Protein AF-A0A7X6PZY7-F1 (afdb_monomer)

Secondary structure (DSSP, 8-state):
-HHHHHHHHHHHHHHHHHHHHHHHHHHHHHT----TT---------S-EEEEEEEEEE--TTSSS-EEEEEEEEEEEEEEEEEGGGEEETT--BGGG-HHHHHHHHTTT--TTSGGG----S-EEEEEEEEEEEEEE-SSS--SEEEEEEESSSEEEEEEETTS-B--GGGTS----

Radius of gyration: 27.42 Å; Cα contacts (8 Å, |Δi|>4): 261; chains: 1; bounding box: 32×92×59 Å

Mean predicted aligned error: 13.15 Å

Sequence (177 aa):
MKKNIFLNILIGIVGLLLAVSLASSLYVWLKWVPNPNTDDPIVDDKRPQISIVDYEVYADETLPFAFVLGEINIKSEEAIDVAISDFVTTQQINLNEVNAFLDDLLAFDINLRDPKHELDFDFSTNTTDATFKLFIPLRKNGSDTLTVFFKGEQEISVLFDLTNNQGEIIKLVDEDE

Structure (mmCIF, N/CA/C/O backbone):
data_AF-A0A7X6PZY7-F1
#
_entry.id   AF-A0A7X6PZY7-F1
#
loop_
_atom_site.group_PDB
_atom_site.id
_atom_site.type_symbol
_atom_site.label_atom_id
_atom_site.label_alt_id
_atom_site.label_comp_id
_atom_site.label_asym_id
_atom_site.label_entity_id
_atom_site.label_seq_id
_atom_site.pdbx_PDB_ins_code
_atom_site.Cartn_x
_atom_site.Cartn_y
_atom_site.Cartn_z
_atom_site.occupancy
_atom_site.B_iso_or_equiv
_atom_site.auth_seq_id
_atom_site.auth_comp_id
_atom_site.auth_asym_id
_atom_site.auth_atom_id
_atom_site.pdbx_PDB_model_num
ATOM 1 N N . MET A 1 1 ? 2.015 74.038 -23.863 1.00 51.88 1 MET A N 1
ATOM 2 C CA . MET A 1 1 ? 1.532 73.250 -25.024 1.00 51.88 1 MET A CA 1
ATOM 3 C C . MET A 1 1 ? 2.345 71.989 -25.365 1.00 51.88 1 MET A C 1
ATOM 5 O O . MET A 1 1 ? 1.768 71.104 -25.974 1.00 51.88 1 MET A O 1
ATOM 9 N N . LYS A 1 2 ? 3.625 71.824 -24.972 1.00 54.50 2 LYS A N 1
ATOM 10 C CA . LYS A 1 2 ? 4.444 70.647 -25.371 1.00 54.50 2 LYS A CA 1
ATOM 11 C C . LYS A 1 2 ? 4.177 69.327 -24.609 1.00 54.50 2 LYS A C 1
ATOM 13 O O . LYS A 1 2 ? 4.462 68.266 -25.150 1.00 54.50 2 LYS A O 1
ATOM 18 N N . LYS A 1 3 ? 3.614 69.365 -23.390 1.00 55.19 3 LYS A N 1
ATOM 19 C CA . LYS A 1 3 ? 3.365 68.155 -22.567 1.00 55.19 3 LYS A CA 1
ATOM 20 C C . LYS A 1 3 ? 2.319 67.203 -23.168 1.00 55.19 3 LYS A C 1
ATOM 22 O O . LYS A 1 3 ? 2.499 65.994 -23.099 1.00 55.19 3 LYS A O 1
ATOM 27 N N . ASN A 1 4 ? 1.282 67.737 -23.814 1.00 60.47 4 ASN A N 1
ATOM 28 C CA . ASN A 1 4 ? 0.189 66.923 -24.366 1.00 60.47 4 ASN A CA 1
ATOM 29 C C . ASN A 1 4 ? 0.616 66.160 -25.632 1.00 60.47 4 ASN A C 1
ATOM 31 O O . ASN A 1 4 ? 0.105 65.082 -25.904 1.00 60.47 4 ASN A O 1
ATOM 35 N N . ILE A 1 5 ? 1.593 66.691 -26.377 1.00 67.31 5 ILE A N 1
ATOM 36 C CA . ILE A 1 5 ? 2.144 66.039 -27.573 1.00 67.31 5 ILE A CA 1
ATOM 37 C C . ILE A 1 5 ? 2.981 64.820 -27.166 1.00 67.31 5 ILE A C 1
ATOM 39 O O . ILE A 1 5 ? 2.823 63.748 -27.738 1.00 67.31 5 ILE A O 1
ATOM 43 N N . PHE A 1 6 ? 3.813 64.957 -26.129 1.00 65.88 6 PHE A N 1
ATOM 44 C CA . PHE A 1 6 ? 4.629 63.851 -25.619 1.00 65.88 6 PHE A CA 1
ATOM 45 C C . PHE A 1 6 ? 3.779 62.716 -25.031 1.00 65.88 6 PHE A C 1
ATOM 47 O O . PHE A 1 6 ? 4.072 61.548 -25.270 1.00 65.88 6 PHE A O 1
ATOM 54 N N . LEU A 1 7 ? 2.702 63.053 -24.313 1.00 69.50 7 LEU A N 1
ATOM 55 C CA . LEU A 1 7 ? 1.787 62.061 -23.746 1.00 69.50 7 LEU A CA 1
ATOM 56 C C . LEU A 1 7 ? 1.040 61.281 -24.841 1.00 69.50 7 LEU A C 1
ATOM 58 O O . LEU A 1 7 ? 0.952 60.060 -24.761 1.00 69.50 7 LEU A O 1
ATOM 62 N N . ASN A 1 8 ? 0.577 61.957 -25.896 1.00 71.31 8 ASN A N 1
ATOM 63 C CA . ASN A 1 8 ? -0.110 61.300 -27.012 1.00 71.31 8 ASN A CA 1
ATOM 64 C C . ASN A 1 8 ? 0.824 60.396 -27.833 1.00 71.31 8 ASN A C 1
ATOM 66 O O . ASN A 1 8 ? 0.406 59.328 -28.273 1.00 71.31 8 ASN A O 1
ATOM 70 N N . ILE A 1 9 ? 2.095 60.785 -27.999 1.00 75.44 9 ILE A N 1
ATOM 71 C CA . ILE A 1 9 ? 3.109 59.939 -28.650 1.00 75.44 9 ILE A CA 1
ATOM 72 C C . ILE A 1 9 ? 3.400 58.698 -27.797 1.00 75.44 9 ILE A C 1
ATOM 74 O O . ILE A 1 9 ? 3.447 57.591 -28.327 1.00 75.44 9 ILE A O 1
ATOM 78 N N . LEU A 1 10 ? 3.538 58.859 -26.476 1.00 76.94 10 LEU A N 1
ATOM 79 C CA . LEU A 1 10 ? 3.775 57.739 -25.563 1.00 76.94 10 LEU A CA 1
ATOM 80 C C . LEU A 1 10 ? 2.601 56.746 -25.573 1.00 76.94 10 LEU A C 1
ATOM 82 O O . LEU A 1 10 ? 2.825 55.548 -25.708 1.00 76.94 10 LEU A O 1
ATOM 86 N N . ILE A 1 11 ? 1.358 57.236 -25.498 1.00 79.69 11 ILE A N 1
ATOM 87 C CA . ILE A 1 11 ? 0.149 56.397 -25.574 1.00 79.69 11 ILE A CA 1
ATOM 88 C C . ILE A 1 11 ? 0.098 55.633 -26.905 1.00 79.69 11 ILE A C 1
ATOM 90 O O . ILE A 1 11 ? -0.212 54.443 -26.910 1.00 79.69 11 ILE A O 1
ATOM 94 N N . GLY A 1 12 ? 0.458 56.279 -28.019 1.00 77.75 12 GLY A N 1
ATOM 95 C CA . GLY A 1 12 ? 0.529 55.626 -29.329 1.00 77.75 12 GLY A CA 1
ATOM 96 C C . GLY A 1 12 ? 1.551 54.486 -29.379 1.00 77.75 12 GLY 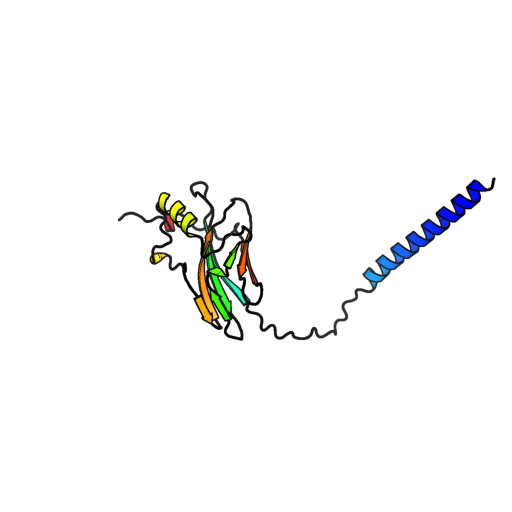A C 1
ATOM 97 O O . GLY A 1 12 ? 1.249 53.414 -29.899 1.00 77.75 12 GLY A O 1
ATOM 98 N N . ILE A 1 13 ? 2.735 54.681 -28.789 1.00 82.25 13 ILE A N 1
ATOM 99 C CA . ILE A 1 13 ? 3.787 53.654 -28.740 1.00 82.25 13 ILE A CA 1
ATOM 100 C C . ILE A 1 13 ? 3.370 52.482 -27.845 1.00 82.25 13 ILE A C 1
ATOM 102 O O . ILE A 1 13 ? 3.521 51.329 -28.244 1.00 82.25 13 ILE A O 1
ATOM 106 N N . VAL A 1 14 ? 2.805 52.753 -26.663 1.00 80.88 14 VAL A N 1
ATOM 107 C CA . VAL A 1 14 ? 2.324 51.691 -25.764 1.00 80.88 14 VAL A CA 1
ATOM 108 C C . VAL A 1 14 ? 1.180 50.903 -26.410 1.00 80.88 14 VAL A C 1
ATOM 110 O O . VAL A 1 14 ? 1.174 49.675 -26.345 1.00 80.88 14 VAL A O 1
ATOM 113 N N . GLY A 1 15 ? 0.256 51.582 -27.095 1.00 79.31 15 GLY A N 1
ATOM 114 C CA . GLY A 1 15 ? -0.822 50.929 -27.841 1.00 79.31 15 GLY A CA 1
ATOM 115 C C . GLY A 1 15 ? -0.305 50.020 -28.959 1.00 79.31 15 GLY A C 1
ATOM 116 O O . GLY A 1 15 ? -0.782 48.896 -29.108 1.00 79.31 15 GLY A O 1
ATOM 117 N N . LEU A 1 16 ? 0.717 50.463 -29.700 1.00 82.88 16 LEU A N 1
ATOM 118 C CA . LEU A 1 16 ? 1.346 49.660 -30.751 1.00 82.88 16 LEU A CA 1
ATOM 119 C C . LEU A 1 16 ? 2.049 48.418 -30.177 1.00 82.88 16 LEU A C 1
ATOM 121 O O . LEU A 1 16 ? 1.892 47.323 -30.713 1.00 82.88 16 LEU A O 1
ATOM 125 N N . LEU A 1 17 ? 2.781 48.566 -29.069 1.00 81.75 17 LEU A N 1
ATOM 126 C CA . LEU A 1 17 ? 3.465 47.447 -28.411 1.00 81.75 17 LEU A CA 1
ATOM 127 C C . LEU A 1 17 ? 2.478 46.404 -27.870 1.00 81.75 17 LEU A C 1
ATOM 129 O O . LEU A 1 17 ? 2.717 45.205 -28.013 1.00 81.75 17 LEU A O 1
ATOM 133 N N . LEU A 1 18 ? 1.346 46.840 -27.309 1.00 80.31 18 LEU A N 1
ATOM 134 C CA . LEU A 1 18 ? 0.282 45.937 -26.865 1.00 80.31 18 LEU A CA 1
ATOM 135 C C . LEU A 1 18 ? -0.362 45.185 -28.035 1.00 80.31 18 LEU A C 1
ATOM 137 O O . LEU A 1 18 ? -0.576 43.979 -27.931 1.00 80.31 18 LEU A O 1
ATOM 141 N N . ALA A 1 19 ? -0.617 45.858 -29.160 1.00 77.19 19 ALA A N 1
ATOM 142 C CA . ALA A 1 19 ? -1.173 45.214 -30.349 1.00 77.19 19 ALA A CA 1
ATOM 143 C C . ALA A 1 19 ? -0.222 44.151 -30.931 1.00 77.19 19 ALA A C 1
ATOM 145 O O . ALA A 1 19 ? -0.666 43.064 -31.295 1.00 77.19 19 ALA A O 1
ATOM 146 N N . VAL A 1 20 ? 1.088 44.425 -30.964 1.00 78.06 20 VAL A N 1
ATOM 147 C CA . VAL A 1 20 ? 2.105 43.461 -31.422 1.00 78.06 20 VAL A CA 1
ATOM 148 C C . VAL A 1 20 ? 2.243 42.282 -30.454 1.00 78.06 20 VAL A C 1
ATOM 150 O O . VAL A 1 20 ? 2.353 41.140 -30.900 1.00 78.06 20 VAL A O 1
ATOM 153 N N . SER A 1 21 ? 2.193 42.527 -29.142 1.00 74.12 21 SER A N 1
ATOM 154 C CA . SER A 1 21 ? 2.203 41.468 -28.123 1.00 74.12 21 SER A CA 1
ATOM 155 C C . SER A 1 21 ? 1.000 40.527 -28.264 1.00 74.12 21 SER A C 1
ATOM 157 O O . SER A 1 21 ? 1.172 39.311 -28.343 1.00 74.12 21 SER A O 1
ATOM 159 N N . LEU A 1 22 ? -0.209 41.084 -28.410 1.00 73.94 22 LEU A N 1
ATOM 160 C CA . LEU A 1 22 ? -1.437 40.307 -28.610 1.00 73.94 22 LEU A CA 1
ATOM 161 C C . LEU A 1 22 ? -1.441 39.551 -29.944 1.00 73.94 22 LEU A C 1
ATOM 163 O O . LEU A 1 22 ? -1.878 38.407 -29.997 1.00 73.94 22 LEU A O 1
ATOM 167 N N . ALA A 1 23 ? -0.923 40.149 -31.020 1.00 70.62 23 ALA A N 1
ATOM 168 C CA . ALA A 1 23 ? -0.786 39.461 -32.302 1.00 70.62 23 ALA A CA 1
ATOM 169 C C . ALA A 1 23 ? 0.225 38.303 -32.230 1.00 70.62 23 ALA A C 1
ATOM 171 O O . ALA A 1 23 ? 0.024 37.268 -32.864 1.00 70.62 23 ALA A O 1
ATOM 172 N N . SER A 1 24 ? 1.289 38.453 -31.433 1.00 64.75 24 SER A N 1
ATOM 173 C CA . SER A 1 24 ? 2.322 37.426 -31.262 1.00 64.75 24 SER A CA 1
ATOM 174 C C . SER A 1 24 ? 1.814 36.241 -30.441 1.00 64.75 24 SER A C 1
ATOM 176 O O . SER A 1 24 ? 2.055 35.096 -30.822 1.00 64.75 24 SER A O 1
ATOM 178 N N . SER A 1 25 ? 1.059 36.488 -29.364 1.00 67.50 25 SER A N 1
ATOM 179 C CA . SER A 1 25 ? 0.424 35.415 -28.589 1.00 67.50 25 SER A CA 1
ATOM 180 C C . SER A 1 25 ? -0.644 34.677 -29.404 1.00 67.50 25 SER A C 1
ATOM 182 O O . SER A 1 25 ? -0.687 33.447 -29.371 1.00 67.50 25 SER A O 1
ATOM 184 N N . LEU A 1 26 ? -1.435 35.395 -30.215 1.00 63.84 26 LEU A N 1
ATOM 185 C CA . LEU A 1 26 ? -2.394 34.775 -31.135 1.00 63.84 26 LEU A CA 1
ATOM 186 C C . LEU A 1 26 ? -1.697 33.921 -32.205 1.00 63.84 26 LEU A C 1
ATOM 188 O O . LEU A 1 26 ? -2.183 32.845 -32.536 1.00 63.84 26 LEU A O 1
ATOM 192 N N . TYR A 1 27 ? -0.561 34.379 -32.740 1.00 68.31 27 TYR A N 1
ATOM 193 C CA . TYR A 1 27 ? 0.192 33.658 -33.770 1.00 68.31 27 TYR A CA 1
ATOM 194 C C . TYR A 1 27 ? 0.793 32.346 -33.251 1.00 68.31 27 TYR A C 1
ATOM 196 O O . TYR A 1 27 ? 0.729 31.340 -33.954 1.00 68.31 27 TYR A O 1
ATOM 204 N N . VAL A 1 28 ? 1.319 32.324 -32.019 1.00 66.31 28 VAL A N 1
ATOM 205 C CA . VAL A 1 28 ? 1.789 31.084 -31.371 1.00 66.31 28 VAL A CA 1
ATOM 206 C C . VAL A 1 28 ? 0.633 30.096 -31.190 1.00 66.31 28 VAL A C 1
ATOM 208 O O . VAL A 1 28 ? 0.798 28.910 -31.462 1.00 66.31 28 VAL A O 1
ATOM 211 N N . TRP A 1 29 ? -0.551 30.584 -30.814 1.00 57.19 29 TRP A N 1
ATOM 212 C CA . TRP A 1 29 ? -1.732 29.740 -30.625 1.00 57.19 29 TRP A CA 1
ATOM 213 C C . TRP A 1 29 ? -2.312 29.215 -31.954 1.00 57.19 29 TRP A C 1
ATOM 215 O O . TRP A 1 29 ? -2.681 28.051 -32.050 1.00 57.19 29 TRP A O 1
ATOM 225 N N . LEU A 1 30 ? -2.319 30.031 -33.015 1.00 64.19 30 LEU A N 1
ATOM 226 C CA . LEU A 1 30 ? -2.808 29.657 -34.355 1.00 64.19 30 LEU A CA 1
ATOM 227 C C . LEU A 1 30 ? -1.840 28.770 -35.157 1.00 64.19 30 LEU A C 1
ATOM 229 O O . LEU A 1 30 ? -2.267 28.096 -36.092 1.00 64.19 30 LEU A O 1
ATOM 233 N N . LYS A 1 31 ? -0.540 28.779 -34.839 1.00 56.44 31 LYS A N 1
ATOM 234 C CA . LYS A 1 31 ? 0.477 27.932 -35.492 1.00 56.44 31 LYS A CA 1
ATOM 235 C C . LYS A 1 31 ? 0.648 26.566 -34.833 1.00 56.44 31 LYS A C 1
ATOM 237 O O . LYS A 1 31 ? 1.383 25.748 -35.385 1.00 56.44 31 LYS A O 1
ATOM 242 N N . TRP A 1 32 ? -0.030 26.290 -33.717 1.00 43.66 32 TRP A N 1
ATOM 243 C CA . TRP A 1 32 ? -0.112 24.938 -33.171 1.00 43.66 32 TRP A CA 1
ATOM 244 C C . TRP A 1 32 ? -1.087 24.101 -34.009 1.00 43.66 32 TRP A C 1
ATOM 246 O O . TRP A 1 32 ? -2.238 23.871 -33.656 1.00 43.66 32 TRP A O 1
ATOM 256 N N . VAL A 1 33 ? -0.613 23.694 -35.182 1.00 55.09 33 VAL A N 1
ATOM 257 C CA . VAL A 1 33 ? -1.160 22.569 -35.934 1.00 55.09 33 VAL A CA 1
ATOM 258 C C . VAL A 1 33 ? -0.235 21.403 -35.596 1.00 55.09 33 VAL A C 1
ATOM 260 O O . VAL A 1 33 ? 0.939 21.471 -35.972 1.00 55.09 33 VAL A O 1
ATOM 263 N N . PRO A 1 34 ? -0.693 20.373 -34.861 1.00 48.81 34 PRO A N 1
ATOM 264 C CA . PRO A 1 34 ? 0.092 19.160 -34.685 1.00 48.81 34 PRO A CA 1
ATOM 265 C C . PRO A 1 34 ? 0.440 18.648 -36.082 1.00 48.81 34 PRO A C 1
ATOM 267 O O . PRO A 1 34 ? -0.454 18.416 -36.894 1.00 48.81 34 PRO A O 1
ATOM 270 N N . ASN A 1 35 ? 1.729 18.565 -36.405 1.00 50.66 35 ASN A N 1
ATOM 271 C CA . ASN A 1 35 ? 2.169 17.949 -37.647 1.00 50.66 35 ASN A CA 1
ATOM 272 C C . ASN A 1 35 ? 1.861 16.448 -37.516 1.00 50.66 35 ASN A C 1
ATOM 274 O O . ASN A 1 35 ? 2.478 15.806 -36.672 1.00 50.66 35 ASN A O 1
ATOM 278 N N . PRO A 1 36 ? 0.930 15.867 -38.292 1.00 50.81 36 PRO A N 1
ATOM 279 C CA . PRO A 1 36 ? 0.477 14.491 -38.072 1.00 50.81 36 PRO A CA 1
ATOM 280 C C . PRO A 1 36 ? 1.521 13.426 -38.457 1.00 50.81 36 PRO A C 1
ATOM 282 O O . PRO A 1 36 ? 1.226 12.243 -38.372 1.00 50.81 36 PRO A O 1
ATOM 285 N N . ASN A 1 37 ? 2.718 13.844 -38.888 1.00 51.41 37 ASN A N 1
ATOM 286 C CA . ASN A 1 37 ? 3.796 12.981 -39.376 1.00 51.41 37 ASN A CA 1
ATOM 287 C C . ASN A 1 37 ? 5.129 13.193 -38.640 1.00 51.41 37 ASN A C 1
ATOM 289 O O . ASN A 1 37 ? 6.187 12.868 -39.179 1.00 51.41 37 ASN A O 1
ATOM 293 N N . THR A 1 38 ? 5.134 13.768 -37.437 1.00 48.47 38 THR A N 1
ATOM 294 C CA . THR A 1 38 ? 6.183 13.360 -36.500 1.00 48.47 38 THR A CA 1
ATOM 295 C C . THR A 1 38 ? 5.746 12.007 -35.987 1.00 48.47 38 THR A C 1
ATOM 297 O O . THR A 1 38 ? 4.910 11.939 -35.092 1.00 48.47 38 THR A O 1
ATOM 300 N N . ASP A 1 39 ? 6.260 10.948 -36.614 1.00 49.97 39 ASP A N 1
ATOM 301 C CA . ASP A 1 39 ? 6.445 9.694 -35.902 1.00 49.97 39 ASP A CA 1
ATOM 302 C C . ASP A 1 39 ? 7.174 10.091 -34.619 1.00 49.97 39 ASP A C 1
ATOM 304 O O . ASP A 1 39 ? 8.353 10.466 -34.656 1.00 49.97 39 ASP A O 1
ATOM 308 N N . ASP A 1 40 ? 6.439 10.148 -33.508 1.00 51.91 40 ASP A N 1
ATOM 309 C CA . ASP A 1 40 ? 7.066 10.194 -32.200 1.00 51.91 40 ASP A CA 1
ATOM 310 C C . ASP A 1 40 ? 8.100 9.067 -32.226 1.00 51.91 40 ASP A C 1
ATOM 312 O O . ASP A 1 40 ? 7.771 7.963 -32.687 1.00 51.91 40 ASP A O 1
ATOM 316 N N . PRO A 1 41 ? 9.367 9.313 -31.839 1.00 46.47 41 PRO A N 1
ATOM 317 C CA . PRO A 1 41 ? 10.278 8.198 -31.684 1.00 46.47 41 PRO A CA 1
ATOM 318 C C . PRO A 1 41 ? 9.546 7.198 -30.795 1.00 46.47 41 PRO A C 1
ATOM 320 O O . PRO A 1 41 ? 9.079 7.569 -29.717 1.00 46.47 41 PRO A O 1
ATOM 323 N N . ILE A 1 42 ? 9.384 5.964 -31.276 1.00 46.44 42 ILE A N 1
ATOM 324 C CA . ILE A 1 42 ? 9.001 4.850 -30.419 1.00 46.44 42 ILE A CA 1
ATOM 325 C C . ILE A 1 42 ? 10.158 4.760 -29.431 1.00 46.44 42 ILE A C 1
ATOM 327 O O . ILE A 1 42 ? 11.199 4.168 -29.713 1.00 46.44 42 ILE A O 1
ATOM 331 N N . VAL A 1 43 ? 10.034 5.495 -28.329 1.00 48.38 43 VAL A N 1
ATOM 332 C CA . VAL A 1 43 ? 10.852 5.303 -27.152 1.00 48.38 43 VAL A CA 1
ATOM 333 C C . VAL A 1 43 ? 10.414 3.931 -26.697 1.00 48.38 43 VAL A C 1
ATOM 335 O O . VAL A 1 43 ? 9.298 3.769 -26.211 1.00 48.38 43 VAL A O 1
ATOM 338 N N . ASP A 1 44 ? 11.245 2.942 -27.001 1.00 50.72 44 ASP A N 1
ATOM 339 C CA . ASP A 1 44 ? 11.175 1.626 -26.394 1.00 50.72 44 ASP A CA 1
ATOM 340 C C . ASP A 1 44 ? 11.280 1.883 -24.893 1.00 50.72 44 ASP A C 1
ATOM 342 O O . ASP A 1 44 ? 12.349 2.221 -24.374 1.00 50.72 44 ASP A O 1
ATOM 346 N N . ASP A 1 45 ? 10.121 1.974 -24.247 1.00 58.25 45 ASP A N 1
ATOM 347 C CA . ASP A 1 45 ? 10.005 2.459 -22.890 1.00 58.25 45 ASP A CA 1
ATOM 348 C C . ASP A 1 45 ? 10.379 1.313 -21.959 1.00 58.25 45 ASP A C 1
ATOM 350 O O . ASP A 1 45 ? 9.526 0.668 -21.357 1.00 58.25 45 ASP A O 1
ATOM 354 N N . LYS A 1 46 ? 11.687 1.058 -21.867 1.00 67.94 46 LYS A N 1
ATOM 355 C CA . LYS A 1 46 ? 12.289 0.022 -21.018 1.00 67.94 46 LYS A CA 1
ATOM 356 C C . LYS A 1 46 ? 12.146 0.309 -19.526 1.00 67.94 46 LYS A C 1
ATOM 358 O O . LYS A 1 46 ? 12.828 -0.301 -18.704 1.00 67.94 46 LYS A O 1
ATOM 363 N N . ARG A 1 47 ? 11.355 1.320 -19.165 1.00 76.31 47 ARG A N 1
ATOM 364 C CA . ARG A 1 47 ? 11.183 1.732 -17.784 1.00 76.31 47 ARG A CA 1
ATOM 365 C C . ARG A 1 47 ? 10.341 0.689 -17.057 1.00 76.31 47 ARG A C 1
ATOM 367 O O . ARG A 1 47 ? 9.376 0.173 -17.627 1.00 76.31 47 ARG A O 1
ATOM 374 N N . PRO A 1 48 ? 10.676 0.396 -15.795 1.00 83.12 48 PRO A N 1
ATOM 375 C CA . PRO A 1 48 ? 9.835 -0.452 -14.976 1.00 83.12 48 PRO A CA 1
ATOM 376 C C . PRO A 1 48 ? 8.426 0.140 -14.874 1.00 83.12 48 PRO A C 1
ATOM 378 O O . PRO A 1 48 ? 8.241 1.349 -14.739 1.00 83.12 48 PRO A O 1
ATOM 381 N N . GLN A 1 49 ? 7.424 -0.724 -14.954 1.00 88.69 49 GLN A N 1
ATOM 382 C CA . GLN A 1 49 ? 6.013 -0.388 -14.857 1.00 88.69 49 GLN A CA 1
ATOM 383 C C . GLN A 1 49 ? 5.467 -0.953 -13.552 1.00 88.69 49 GLN A C 1
ATOM 385 O O . GLN A 1 49 ? 5.701 -2.120 -13.243 1.00 88.69 49 GLN A O 1
ATOM 390 N N . ILE A 1 50 ? 4.709 -0.144 -12.811 1.00 90.31 50 ILE A N 1
ATOM 391 C CA . ILE A 1 50 ? 3.894 -0.631 -11.695 1.00 90.31 50 ILE A CA 1
ATOM 392 C C . ILE A 1 50 ? 2.429 -0.522 -12.087 1.00 90.31 50 ILE A C 1
ATOM 394 O O . ILE A 1 50 ? 1.979 0.507 -12.589 1.00 90.31 50 ILE A O 1
ATOM 398 N N . SER A 1 51 ? 1.687 -1.590 -11.830 1.00 92.56 51 SER A N 1
ATOM 399 C CA . SER A 1 51 ? 0.243 -1.663 -12.016 1.00 92.56 51 SER A CA 1
ATOM 400 C C . SER A 1 51 ? -0.434 -2.143 -10.736 1.00 92.56 51 SER A C 1
ATOM 402 O O . SER A 1 51 ? 0.154 -2.907 -9.972 1.00 92.56 51 SER A O 1
ATOM 404 N N . ILE A 1 52 ? -1.663 -1.683 -10.495 1.00 93.12 52 ILE A N 1
ATOM 405 C CA . ILE A 1 52 ? -2.524 -2.228 -9.439 1.00 93.12 52 ILE A CA 1
ATOM 406 C C . ILE A 1 52 ? -3.220 -3.457 -10.016 1.00 93.12 52 ILE A C 1
ATOM 408 O O . ILE A 1 52 ? -3.866 -3.355 -11.060 1.00 93.12 52 ILE A O 1
ATOM 412 N N . VAL A 1 53 ? -3.077 -4.598 -9.348 1.00 95.62 53 VAL A N 1
ATOM 413 C CA . VAL A 1 53 ? -3.818 -5.824 -9.662 1.00 95.62 53 VAL A CA 1
ATOM 414 C C . VAL A 1 53 ? -5.188 -5.763 -8.999 1.00 95.62 53 VAL A C 1
ATOM 416 O O . VAL A 1 53 ? -6.203 -5.908 -9.677 1.00 95.62 53 VAL A O 1
ATOM 419 N N . ASP A 1 54 ? -5.200 -5.494 -7.695 1.00 95.12 54 ASP A N 1
ATOM 420 C CA . ASP A 1 54 ? -6.405 -5.333 -6.888 1.00 95.12 54 ASP A CA 1
ATOM 421 C C . ASP A 1 54 ? -6.113 -4.449 -5.670 1.00 95.12 54 ASP A C 1
ATOM 423 O O . ASP A 1 54 ? -4.953 -4.270 -5.291 1.00 95.12 54 ASP A O 1
ATOM 427 N N . TYR A 1 55 ? -7.144 -3.863 -5.067 1.00 96.38 55 TYR A N 1
ATOM 428 C CA . TYR A 1 55 ? -7.005 -3.157 -3.799 1.00 96.38 55 TYR A CA 1
ATOM 429 C C . TYR A 1 55 ? -8.340 -2.988 -3.075 1.00 96.38 55 TYR A C 1
ATOM 431 O O . TYR A 1 55 ? -9.381 -2.759 -3.693 1.00 96.38 55 TYR A O 1
ATOM 439 N N . GLU A 1 56 ? -8.266 -2.981 -1.747 1.00 95.75 56 GLU A N 1
ATOM 440 C CA . GLU A 1 56 ? -9.381 -2.683 -0.856 1.00 95.75 56 GLU A CA 1
ATOM 441 C C . GLU A 1 56 ? -9.028 -1.536 0.094 1.00 95.75 56 GLU A C 1
ATOM 443 O O . GLU A 1 56 ? -7.925 -1.462 0.645 1.00 95.75 56 GLU A O 1
ATOM 448 N N . VAL A 1 57 ? -9.984 -0.631 0.288 1.00 94.75 57 VAL A N 1
ATOM 449 C CA . VAL A 1 57 ? -9.861 0.551 1.143 1.00 94.75 57 VAL A CA 1
ATOM 450 C C . VAL A 1 57 ? -10.631 0.316 2.431 1.00 94.75 57 VAL A C 1
ATOM 452 O O . VAL A 1 57 ? -11.818 0.017 2.408 1.00 94.75 57 VAL A O 1
ATOM 455 N N . TYR A 1 58 ? -9.972 0.498 3.565 1.00 93.50 58 TYR A N 1
ATOM 456 C CA . TYR A 1 58 ? -10.575 0.364 4.882 1.00 93.50 58 TYR A CA 1
ATOM 457 C C . TYR A 1 58 ? -10.606 1.736 5.540 1.00 93.50 58 TYR A C 1
ATOM 459 O O . TYR A 1 58 ? -9.588 2.235 6.021 1.00 93.50 58 TYR A O 1
ATOM 467 N N . ALA A 1 59 ? -11.777 2.366 5.518 1.00 89.56 59 ALA A N 1
ATOM 468 C CA . ALA A 1 59 ? -12.012 3.677 6.103 1.00 89.56 59 ALA A CA 1
ATOM 469 C C . ALA A 1 59 ? -13.323 3.656 6.899 1.00 89.56 59 ALA A C 1
ATOM 471 O O . ALA A 1 59 ? -14.407 3.659 6.323 1.00 89.56 59 ALA A O 1
ATOM 472 N N . ASP A 1 60 ? -13.214 3.653 8.226 1.00 85.00 60 ASP A N 1
ATOM 473 C CA . ASP A 1 60 ? -14.356 3.702 9.144 1.00 85.00 60 ASP A CA 1
ATOM 474 C C . ASP A 1 60 ? -14.044 4.631 10.320 1.00 85.00 60 ASP A C 1
ATOM 476 O O . ASP A 1 60 ? -12.880 4.854 10.664 1.00 85.00 60 ASP A O 1
ATOM 480 N N . GLU A 1 61 ? -15.088 5.188 10.928 1.00 84.19 61 GLU A N 1
ATOM 481 C CA . GLU A 1 61 ? -14.987 6.063 12.096 1.00 84.19 61 GLU A CA 1
ATOM 482 C C . GLU A 1 61 ? -14.459 5.337 13.343 1.00 84.19 61 GLU A C 1
ATOM 484 O O . GLU A 1 61 ? -13.926 5.988 14.243 1.00 84.19 61 GLU A O 1
ATOM 489 N N . THR A 1 62 ? -14.585 4.008 13.414 1.00 84.56 62 THR A N 1
ATOM 490 C CA . THR A 1 62 ? -14.059 3.200 14.520 1.00 84.56 62 THR A CA 1
ATOM 491 C C . THR A 1 62 ? -12.567 2.934 14.405 1.00 84.56 62 THR A C 1
ATOM 493 O O . THR A 1 62 ? -11.959 2.554 15.400 1.00 84.56 62 THR A O 1
ATOM 496 N N . LEU A 1 63 ? -11.969 3.100 13.222 1.00 87.94 63 LEU A N 1
ATOM 497 C CA . LEU A 1 63 ? -10.543 2.865 13.029 1.00 87.94 63 LEU A CA 1
ATOM 498 C C . LEU A 1 63 ? -9.715 4.082 13.460 1.00 87.94 63 LEU A C 1
ATOM 500 O O . LEU A 1 63 ? -10.114 5.228 13.232 1.00 87.94 63 LEU A O 1
ATOM 504 N N . PRO A 1 64 ? -8.506 3.863 14.009 1.00 89.81 64 PRO A N 1
ATOM 505 C CA . PRO A 1 64 ? -7.605 4.959 14.359 1.00 89.81 64 PRO A CA 1
ATOM 506 C C . PRO A 1 64 ? -7.134 5.737 13.117 1.00 89.81 64 PRO A C 1
ATOM 508 O O . PRO A 1 64 ? -6.798 6.919 13.209 1.00 89.81 64 PRO A O 1
ATOM 511 N N . PHE A 1 65 ? -7.124 5.084 11.954 1.00 92.62 65 PHE A N 1
ATOM 512 C CA . PHE A 1 65 ? -6.769 5.651 10.660 1.00 92.62 65 PHE A CA 1
ATOM 513 C C . PHE A 1 65 ? -7.325 4.785 9.520 1.00 92.62 65 PHE A C 1
ATOM 515 O O . PHE A 1 65 ? -7.564 3.592 9.698 1.00 92.62 65 PHE A O 1
ATOM 522 N N . ALA A 1 66 ? -7.495 5.377 8.336 1.00 93.12 66 ALA A N 1
ATOM 523 C CA . ALA A 1 66 ? -7.803 4.624 7.123 1.00 93.12 66 ALA A CA 1
ATOM 524 C C . ALA A 1 66 ? -6.551 3.948 6.537 1.00 93.12 66 ALA A C 1
ATOM 526 O O . ALA A 1 66 ? -5.443 4.476 6.651 1.00 93.12 66 ALA A O 1
ATOM 527 N N . PHE A 1 67 ? -6.708 2.821 5.852 1.00 95.38 67 PHE A N 1
ATOM 528 C CA . PHE A 1 67 ? -5.605 2.130 5.174 1.00 95.38 67 PHE A CA 1
ATOM 529 C C . PHE A 1 67 ? -6.062 1.434 3.892 1.00 95.38 67 PHE A C 1
ATOM 531 O O . PHE A 1 67 ? -7.255 1.269 3.648 1.00 95.38 67 PHE A O 1
ATOM 538 N N . VAL A 1 68 ? -5.098 1.043 3.061 1.00 96.25 68 VAL A N 1
ATOM 539 C CA . VAL A 1 68 ? -5.319 0.256 1.844 1.00 96.25 68 VAL A CA 1
ATOM 540 C C . VAL A 1 68 ? -4.574 -1.067 1.967 1.00 96.25 68 VAL A C 1
ATOM 542 O O . VAL A 1 68 ? -3.405 -1.082 2.360 1.00 96.25 68 VAL A O 1
ATOM 545 N N . LEU A 1 69 ? -5.244 -2.160 1.608 1.00 96.81 69 LEU A N 1
ATOM 546 C CA . LEU A 1 69 ? -4.608 -3.436 1.293 1.00 96.81 69 LEU A CA 1
ATOM 547 C C . LEU A 1 69 ? -4.555 -3.536 -0.229 1.00 96.81 69 LEU A C 1
ATOM 549 O O . LEU A 1 69 ? -5.599 -3.593 -0.873 1.00 96.81 69 LEU A O 1
ATO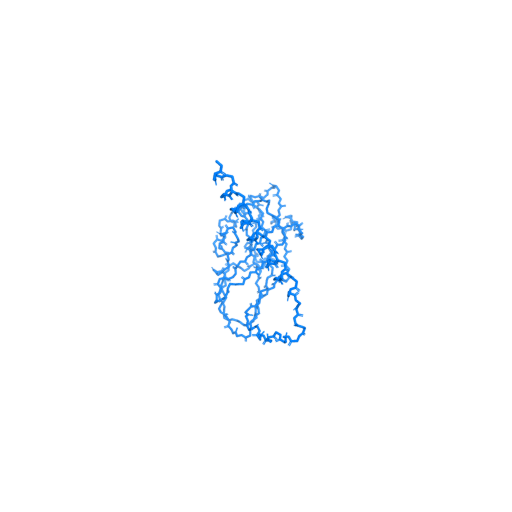M 553 N N . GLY A 1 70 ? -3.360 -3.449 -0.807 1.00 96.00 70 GLY A N 1
ATOM 554 C CA . GLY A 1 70 ? -3.191 -3.339 -2.256 1.00 96.00 70 GLY A CA 1
ATOM 555 C C . GLY A 1 70 ? -2.273 -4.412 -2.810 1.00 96.00 70 GLY A C 1
ATOM 556 O O . GLY A 1 70 ? -1.171 -4.593 -2.311 1.00 96.00 70 GLY A O 1
ATOM 557 N N . GLU A 1 71 ? -2.689 -5.074 -3.879 1.00 96.56 71 GLU A N 1
ATOM 558 C CA . GLU A 1 71 ? -1.845 -5.966 -4.663 1.00 96.56 71 GLU A CA 1
ATOM 559 C C . GLU A 1 71 ? -1.298 -5.202 -5.869 1.00 96.56 71 GLU A C 1
ATOM 561 O O . GLU A 1 71 ? -2.047 -4.726 -6.727 1.00 96.56 71 GLU A O 1
ATOM 566 N N . ILE A 1 72 ? 0.024 -5.060 -5.934 1.00 95.06 72 ILE A N 1
ATOM 567 C CA . ILE A 1 72 ? 0.705 -4.390 -7.041 1.00 95.06 72 ILE A CA 1
ATOM 568 C C . ILE A 1 72 ? 1.559 -5.381 -7.819 1.00 95.06 72 ILE A C 1
ATOM 570 O O . ILE A 1 72 ? 2.164 -6.280 -7.243 1.00 95.06 72 ILE A O 1
ATOM 574 N N . ASN A 1 73 ? 1.650 -5.182 -9.129 1.00 95.19 73 ASN A N 1
ATOM 575 C CA . ASN A 1 73 ? 2.553 -5.920 -9.999 1.00 95.19 73 ASN A CA 1
ATOM 576 C C . ASN A 1 73 ? 3.583 -4.968 -10.600 1.00 95.19 73 ASN A C 1
ATOM 578 O O . ASN A 1 73 ? 3.228 -3.915 -11.140 1.00 95.19 73 ASN A O 1
ATOM 582 N N . ILE A 1 74 ? 4.850 -5.355 -10.501 1.00 92.19 74 ILE A N 1
ATOM 583 C CA . ILE A 1 74 ? 5.993 -4.618 -11.028 1.00 92.19 74 ILE A CA 1
ATOM 584 C C . ILE A 1 74 ? 6.605 -5.433 -12.149 1.00 92.19 74 ILE A C 1
ATOM 586 O O . ILE A 1 74 ? 6.964 -6.589 -11.942 1.00 92.19 74 ILE A O 1
ATOM 590 N N . LYS A 1 75 ? 6.745 -4.811 -13.319 1.00 92.50 75 LYS A N 1
ATOM 591 C CA . LYS A 1 75 ? 7.317 -5.423 -14.517 1.00 92.50 75 LYS A CA 1
ATOM 592 C C . LYS A 1 75 ? 8.408 -4.560 -15.105 1.00 92.50 75 LYS A C 1
ATOM 594 O O . LYS A 1 75 ? 8.267 -3.346 -15.180 1.00 92.50 75 LYS A O 1
ATOM 599 N N . SER A 1 76 ? 9.476 -5.192 -15.557 1.00 91.25 76 SER A N 1
ATOM 600 C CA . SER A 1 76 ? 10.629 -4.539 -16.161 1.00 91.25 76 SER A CA 1
ATOM 601 C C . SER A 1 76 ? 11.240 -5.442 -17.229 1.00 91.25 76 SER A C 1
ATOM 603 O O . SER A 1 76 ? 11.168 -6.667 -17.135 1.00 91.25 76 SER A O 1
ATOM 605 N N . GLU A 1 77 ? 11.853 -4.846 -18.250 1.00 89.75 77 GLU A N 1
ATOM 606 C CA . GLU A 1 77 ? 12.597 -5.603 -19.266 1.00 89.75 77 GLU A CA 1
ATOM 607 C C . GLU A 1 77 ? 13.898 -6.190 -18.711 1.00 89.75 77 GLU A C 1
ATOM 609 O O . GLU A 1 77 ? 14.311 -7.287 -19.093 1.00 89.75 77 GLU A O 1
ATOM 614 N N . GLU A 1 78 ? 14.539 -5.455 -17.803 1.00 90.19 78 GLU A N 1
ATOM 615 C CA . GLU A 1 78 ? 15.766 -5.851 -17.117 1.00 90.19 78 GLU A CA 1
ATOM 616 C C . GLU A 1 78 ? 15.488 -6.065 -15.631 1.00 90.19 78 GLU A C 1
ATOM 618 O O . GLU A 1 78 ? 14.557 -5.483 -15.069 1.00 90.19 78 GLU A O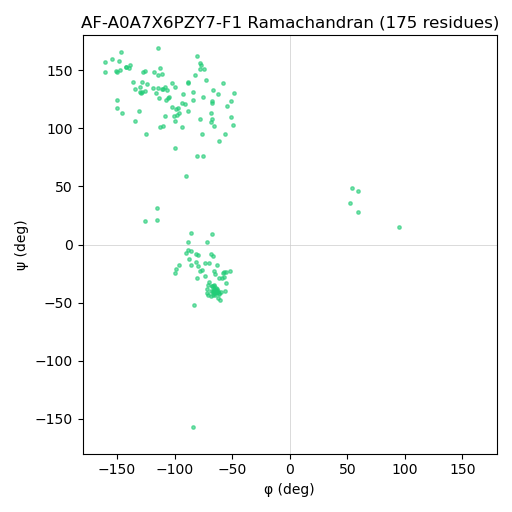 1
ATOM 623 N N . ALA A 1 79 ? 16.271 -6.936 -14.994 1.00 90.94 79 ALA A N 1
ATOM 624 C CA . ALA A 1 79 ? 16.072 -7.241 -13.588 1.00 90.94 79 ALA A CA 1
ATOM 625 C C . ALA A 1 79 ? 16.401 -6.013 -12.733 1.00 90.94 79 ALA A C 1
ATOM 627 O O . ALA A 1 79 ? 17.512 -5.488 -12.799 1.00 90.94 79 ALA A O 1
ATOM 628 N N . ILE A 1 80 ? 15.430 -5.579 -11.938 1.00 89.94 80 ILE A N 1
ATOM 629 C CA . ILE A 1 80 ? 15.548 -4.432 -11.043 1.00 89.94 80 ILE A CA 1
ATOM 630 C C . ILE A 1 80 ? 15.536 -4.896 -9.593 1.00 89.94 80 ILE A C 1
ATOM 632 O O . ILE A 1 80 ? 14.860 -5.868 -9.244 1.00 89.94 80 ILE A O 1
ATOM 636 N N . ASP A 1 81 ? 16.278 -4.181 -8.754 1.00 92.25 81 ASP A N 1
ATOM 637 C CA . ASP A 1 81 ? 16.197 -4.345 -7.309 1.00 92.25 81 ASP A CA 1
ATOM 638 C C . ASP A 1 81 ? 14.920 -3.677 -6.798 1.00 92.25 81 ASP A C 1
ATOM 640 O O . ASP A 1 81 ? 14.646 -2.514 -7.096 1.00 92.25 81 ASP A O 1
ATOM 644 N N . VAL A 1 82 ? 14.129 -4.433 -6.047 1.00 92.75 82 VAL A N 1
ATOM 645 C CA . VAL A 1 82 ? 12.855 -4.005 -5.480 1.00 92.75 82 VAL A CA 1
ATOM 646 C C . VAL A 1 82 ? 12.850 -4.371 -4.005 1.00 92.75 82 VAL A C 1
ATOM 648 O O . VAL A 1 82 ? 12.867 -5.555 -3.654 1.00 92.75 82 VAL A O 1
ATOM 651 N N . ALA A 1 83 ? 12.818 -3.365 -3.135 1.00 94.94 83 ALA A N 1
ATOM 652 C CA . ALA A 1 83 ? 12.694 -3.557 -1.698 1.00 94.94 83 ALA A CA 1
ATOM 653 C C . ALA A 1 83 ? 11.523 -2.761 -1.123 1.00 94.94 83 ALA A C 1
ATOM 655 O O . ALA A 1 83 ? 11.200 -1.671 -1.595 1.00 94.94 83 ALA A O 1
ATOM 656 N N . ILE A 1 84 ? 10.912 -3.276 -0.052 1.00 95.31 84 ILE A N 1
ATOM 657 C CA . ILE A 1 84 ? 9.805 -2.589 0.632 1.00 95.31 84 ILE A CA 1
ATOM 658 C C . ILE A 1 84 ? 10.216 -1.193 1.139 1.00 95.31 84 ILE A C 1
ATOM 660 O O . ILE A 1 84 ? 9.400 -0.274 1.179 1.00 95.31 84 ILE A O 1
ATOM 664 N N . SER A 1 85 ? 11.503 -1.005 1.453 1.00 95.31 85 SER A N 1
ATOM 665 C CA . SER A 1 85 ? 12.093 0.273 1.877 1.00 95.31 85 SER A CA 1
ATOM 666 C C . SER A 1 85 ? 12.047 1.378 0.825 1.00 95.31 85 SER A C 1
ATOM 668 O O . SER A 1 85 ? 12.224 2.551 1.168 1.00 95.31 85 SER A O 1
ATOM 670 N N . ASP A 1 86 ? 11.833 1.012 -0.437 1.00 93.69 86 ASP A N 1
ATOM 671 C CA . ASP A 1 86 ? 11.819 1.946 -1.558 1.00 93.69 86 ASP A CA 1
ATOM 672 C C . ASP A 1 86 ? 10.412 2.504 -1.806 1.00 93.69 86 ASP A C 1
ATOM 674 O O . ASP A 1 86 ? 10.249 3.438 -2.593 1.00 93.69 86 ASP A O 1
ATOM 678 N N . PHE A 1 87 ? 9.389 1.988 -1.116 1.00 94.94 87 PHE A N 1
ATOM 679 C CA . PHE A 1 87 ? 8.008 2.434 -1.268 1.00 94.94 87 PHE A CA 1
ATOM 680 C C . PHE A 1 87 ? 7.647 3.505 -0.247 1.00 94.94 87 PHE A C 1
ATOM 682 O O . PHE A 1 87 ? 7.687 3.295 0.965 1.00 94.94 87 PHE A O 1
ATOM 689 N N . VAL A 1 88 ? 7.233 4.671 -0.741 1.00 95.06 88 VAL A N 1
ATOM 690 C CA . VAL A 1 88 ? 6.866 5.813 0.099 1.00 95.06 88 VAL A CA 1
ATOM 691 C C . VAL A 1 88 ? 5.560 6.430 -0.372 1.00 95.06 88 VAL A C 1
ATOM 693 O O . VAL A 1 88 ? 5.374 6.694 -1.554 1.00 95.06 88 VAL A O 1
ATOM 696 N N . THR A 1 89 ? 4.651 6.716 0.555 1.00 94.62 89 THR A N 1
ATOM 697 C CA . THR A 1 89 ? 3.377 7.373 0.233 1.00 94.62 89 THR A CA 1
ATOM 698 C C . THR A 1 89 ? 3.527 8.892 0.077 1.00 94.62 89 THR A C 1
ATOM 700 O O . THR A 1 89 ? 4.452 9.506 0.617 1.00 94.62 89 THR A O 1
ATOM 703 N N . THR A 1 90 ? 2.561 9.559 -0.564 1.00 92.31 90 THR A N 1
ATOM 704 C CA . THR A 1 90 ? 2.463 11.040 -0.590 1.00 92.31 90 THR A CA 1
ATOM 705 C C . THR A 1 90 ? 2.426 11.674 0.793 1.00 92.31 90 THR A C 1
ATOM 707 O O . THR A 1 90 ? 2.814 12.831 0.958 1.00 92.31 90 THR A O 1
ATOM 710 N N . GLN A 1 91 ? 2.004 10.915 1.804 1.00 91.88 91 GLN A N 1
ATOM 711 C CA . GLN A 1 91 ? 1.955 11.345 3.196 1.00 91.88 91 GLN A CA 1
ATOM 712 C C . GLN A 1 91 ? 3.291 11.139 3.932 1.00 91.88 91 GLN A C 1
ATOM 714 O O . GLN A 1 91 ? 3.356 11.338 5.148 1.00 91.88 91 GLN A O 1
ATOM 719 N N . GLN A 1 92 ? 4.363 10.801 3.201 1.00 92.81 92 GLN A N 1
ATOM 720 C CA . GLN A 1 92 ? 5.711 10.562 3.723 1.00 92.81 92 GLN A CA 1
ATOM 721 C C . GLN A 1 92 ? 5.727 9.423 4.753 1.00 92.81 92 GLN A C 1
ATOM 723 O O . GLN A 1 92 ? 6.274 9.569 5.848 1.00 92.81 92 GLN A O 1
ATOM 728 N N . ILE A 1 93 ? 5.062 8.315 4.422 1.00 94.19 93 ILE A N 1
ATOM 729 C CA . ILE A 1 93 ? 5.138 7.060 5.176 1.00 94.19 93 ILE A CA 1
ATOM 730 C C . ILE A 1 93 ? 5.959 6.087 4.341 1.00 94.19 93 ILE A C 1
ATOM 732 O O . ILE A 1 93 ? 5.616 5.867 3.179 1.00 94.19 93 ILE A O 1
ATOM 736 N N . ASN A 1 94 ? 7.031 5.545 4.917 1.00 94.81 94 ASN A N 1
ATOM 737 C CA . ASN A 1 94 ? 7.779 4.455 4.303 1.00 94.81 94 ASN A CA 1
ATOM 738 C C . ASN A 1 94 ? 7.099 3.127 4.649 1.00 94.81 94 ASN A C 1
ATOM 740 O O . ASN A 1 94 ? 6.769 2.897 5.815 1.00 94.81 94 ASN A O 1
ATOM 744 N N . LEU A 1 95 ? 6.859 2.279 3.649 1.00 95.94 95 LEU A N 1
ATOM 745 C CA . LEU A 1 95 ? 6.114 1.037 3.854 1.00 95.94 95 LEU A CA 1
ATOM 746 C C . LEU A 1 95 ? 6.901 -0.002 4.670 1.00 95.94 95 LEU A C 1
ATOM 748 O O . LEU A 1 95 ? 6.297 -0.897 5.248 1.00 95.94 95 LEU A O 1
ATOM 752 N N . ASN A 1 96 ? 8.221 0.158 4.818 1.00 95.62 96 ASN A N 1
ATOM 753 C CA . ASN A 1 96 ? 9.027 -0.657 5.736 1.00 95.62 96 ASN A CA 1
ATOM 754 C C . ASN A 1 96 ? 8.941 -0.207 7.215 1.00 95.62 96 ASN A C 1
ATOM 756 O O . ASN A 1 96 ? 9.449 -0.891 8.102 1.00 95.62 96 ASN A O 1
ATOM 760 N N . GLU A 1 97 ? 8.320 0.941 7.503 1.00 95.06 97 GLU A N 1
ATOM 761 C CA . GLU A 1 97 ? 8.236 1.560 8.837 1.00 95.06 97 GLU A CA 1
ATOM 762 C C . GLU A 1 97 ? 6.786 1.619 9.359 1.00 95.06 97 GLU A C 1
ATOM 764 O O . GLU A 1 97 ? 6.397 2.511 10.113 1.00 95.06 97 GLU A O 1
ATOM 769 N N . VAL A 1 98 ? 5.960 0.644 8.977 1.00 95.88 98 VAL A N 1
ATOM 770 C CA . VAL A 1 98 ? 4.518 0.617 9.290 1.00 95.88 98 VAL A CA 1
ATOM 771 C C . VAL A 1 98 ? 4.167 -0.044 10.627 1.00 95.88 98 VAL A C 1
ATOM 773 O O . VAL A 1 98 ? 2.995 -0.125 10.981 1.00 95.88 98 VAL A O 1
ATOM 776 N N . ASN A 1 99 ? 5.159 -0.486 11.406 1.00 94.94 99 ASN A N 1
ATOM 777 C CA . ASN A 1 99 ? 4.931 -1.248 12.641 1.00 94.94 99 ASN A CA 1
ATOM 778 C C . ASN A 1 99 ? 4.038 -0.531 13.659 1.00 94.94 99 ASN A C 1
ATOM 780 O O . ASN A 1 99 ? 3.174 -1.174 14.240 1.00 94.94 99 ASN A O 1
ATOM 784 N N . ALA A 1 100 ? 4.190 0.785 13.826 1.00 94.50 100 ALA A N 1
ATOM 785 C CA . ALA A 1 100 ? 3.347 1.551 14.744 1.00 94.50 100 ALA A CA 1
ATOM 786 C C . ALA A 1 100 ? 1.863 1.527 14.332 1.00 94.50 100 ALA A C 1
ATOM 788 O O . ALA A 1 100 ? 0.995 1.387 15.182 1.00 94.50 100 ALA A O 1
ATOM 789 N N . PHE A 1 101 ? 1.575 1.592 13.028 1.00 95.38 101 PHE A N 1
ATOM 790 C CA . PHE A 1 101 ? 0.209 1.496 12.506 1.00 95.38 101 PHE A CA 1
ATOM 791 C C . PHE A 1 101 ? -0.381 0.100 12.739 1.00 95.38 101 PHE A C 1
ATOM 793 O O . PHE A 1 101 ? -1.539 -0.028 13.118 1.00 95.38 101 PHE A O 1
ATOM 800 N N . LEU A 1 102 ? 0.420 -0.949 12.539 1.00 95.12 102 LEU A N 1
ATOM 801 C CA . LEU A 1 102 ? -0.006 -2.323 12.811 1.00 95.12 102 LEU A CA 1
ATOM 802 C C . LEU A 1 102 ? -0.305 -2.537 14.299 1.00 95.12 102 LEU A C 1
ATOM 804 O O . LEU A 1 102 ? -1.289 -3.185 14.636 1.00 95.12 102 LEU A O 1
ATOM 808 N N . ASP A 1 103 ? 0.513 -1.971 15.186 1.00 95.19 103 ASP A N 1
ATOM 809 C CA . ASP A 1 103 ? 0.311 -2.075 16.633 1.00 95.19 103 ASP A CA 1
ATOM 810 C C . ASP A 1 103 ? -0.946 -1.312 17.090 1.00 95.19 103 ASP A C 1
ATOM 812 O O . ASP A 1 103 ? -1.672 -1.791 17.960 1.00 95.19 103 ASP A O 1
ATOM 816 N N . ASP A 1 104 ? -1.249 -0.173 16.461 1.00 93.94 104 ASP A N 1
ATOM 817 C CA . ASP A 1 104 ? -2.496 0.561 16.688 1.00 93.94 104 ASP A CA 1
ATOM 818 C C . ASP A 1 104 ? -3.727 -0.252 16.243 1.00 93.94 104 ASP A C 1
ATOM 820 O O . ASP A 1 104 ? -4.742 -0.212 16.930 1.00 93.94 104 ASP A O 1
ATOM 824 N N . LEU A 1 105 ? -3.653 -1.016 15.142 1.00 93.56 105 LEU A N 1
ATOM 825 C CA . LEU A 1 105 ? -4.750 -1.888 14.679 1.00 93.56 105 LEU A CA 1
ATOM 826 C C . LEU A 1 105 ? -4.977 -3.104 15.586 1.00 93.56 105 LEU A C 1
ATOM 828 O O . LEU A 1 105 ? -6.122 -3.515 15.772 1.00 93.56 105 LEU A O 1
ATOM 832 N N . LEU A 1 106 ? -3.922 -3.633 16.212 1.00 93.25 106 LEU A N 1
ATOM 833 C CA . LEU A 1 106 ? -4.048 -4.723 17.186 1.00 93.25 106 LEU A CA 1
ATOM 834 C C . LEU A 1 106 ? -4.901 -4.329 18.398 1.00 93.25 106 LEU A C 1
ATOM 836 O O . LEU A 1 106 ? -5.559 -5.184 18.979 1.00 93.25 106 LEU A O 1
ATOM 840 N N . ALA A 1 107 ? -4.938 -3.045 18.770 1.00 90.69 107 ALA A N 1
ATOM 841 C CA . ALA A 1 107 ? -5.819 -2.554 19.833 1.00 90.69 107 ALA A CA 1
ATOM 842 C C . ALA A 1 107 ? -7.318 -2.591 19.464 1.00 90.69 107 ALA A C 1
ATOM 844 O O . ALA A 1 107 ? -8.160 -2.340 20.326 1.00 90.69 107 ALA A O 1
ATOM 845 N N . PHE A 1 108 ? -7.637 -2.885 18.200 1.00 89.12 108 PHE A N 1
ATOM 846 C CA . PHE A 1 108 ? -8.984 -3.046 17.651 1.00 89.12 108 PHE A CA 1
ATOM 847 C C . PHE A 1 108 ? -9.234 -4.485 17.172 1.00 89.12 108 PHE A C 1
ATOM 849 O O . PHE A 1 108 ? -10.099 -4.696 16.326 1.00 89.12 108 PHE A O 1
ATOM 856 N N . ASP A 1 109 ? -8.462 -5.453 17.678 1.00 90.75 109 ASP A N 1
ATOM 857 C CA . ASP A 1 109 ? -8.569 -6.880 17.341 1.00 90.75 109 ASP A CA 1
ATOM 858 C C . ASP A 1 109 ? -8.360 -7.179 15.840 1.00 90.75 109 ASP A C 1
ATOM 860 O O . ASP A 1 109 ? -8.879 -8.149 15.290 1.00 90.75 109 ASP A O 1
ATOM 864 N N . ILE A 1 110 ? -7.578 -6.332 15.157 1.00 93.00 110 ILE A N 1
ATOM 865 C CA . ILE A 1 110 ? -7.209 -6.498 13.747 1.00 93.00 110 ILE A CA 1
ATOM 866 C C . ILE A 1 110 ? -5.719 -6.844 13.663 1.00 93.00 110 ILE A C 1
ATOM 868 O O . ILE A 1 110 ? -4.849 -5.971 13.753 1.00 93.00 110 ILE A O 1
ATOM 872 N N . ASN A 1 111 ? -5.409 -8.124 13.449 1.00 94.31 111 A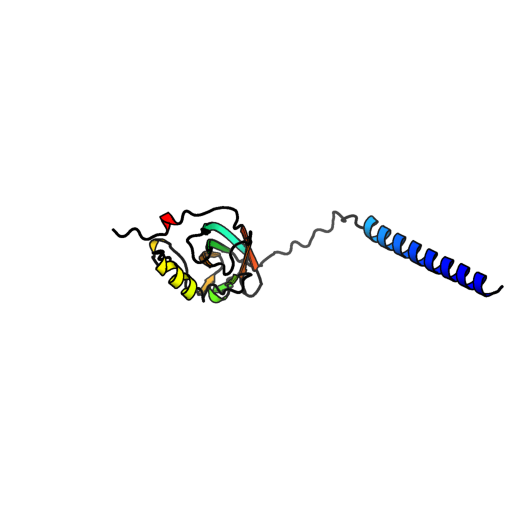SN A N 1
ATOM 873 C CA . ASN A 1 111 ? -4.040 -8.602 13.279 1.00 94.31 111 ASN A CA 1
ATOM 874 C C . ASN A 1 111 ? -3.675 -8.817 11.805 1.00 94.31 111 ASN A C 1
ATOM 876 O O . ASN A 1 111 ? -3.632 -9.937 11.301 1.00 94.31 111 ASN A O 1
ATOM 880 N N . LEU A 1 112 ? -3.279 -7.742 11.122 1.00 94.19 112 LEU A N 1
ATOM 881 C CA . LEU A 1 112 ? -2.814 -7.826 9.729 1.00 94.19 112 LEU A CA 1
ATOM 882 C C . LEU A 1 112 ? -1.496 -8.599 9.544 1.00 94.19 112 LEU A C 1
ATOM 884 O O . LEU A 1 112 ? -1.114 -8.877 8.410 1.00 94.19 112 LEU A O 1
ATOM 888 N N . ARG A 1 113 ? -0.787 -8.949 10.628 1.00 92.88 113 ARG A N 1
ATOM 889 C CA . ARG A 1 113 ? 0.403 -9.813 10.559 1.00 92.88 113 ARG A CA 1
ATOM 890 C C . ARG A 1 113 ? 0.040 -11.297 10.498 1.00 92.88 113 ARG A C 1
ATOM 892 O O . ARG A 1 113 ? 0.937 -12.120 10.314 1.00 92.88 113 ARG A O 1
ATOM 899 N N . ASP A 1 114 ? -1.234 -11.648 10.675 1.00 90.88 114 ASP A N 1
ATOM 900 C CA . ASP A 1 114 ? -1.685 -13.021 10.508 1.00 90.88 114 ASP A CA 1
ATOM 901 C C . ASP A 1 114 ? -1.464 -13.478 9.048 1.00 90.88 114 ASP A C 1
ATOM 903 O O . ASP A 1 114 ? -1.884 -12.784 8.113 1.00 90.88 114 ASP A O 1
ATOM 907 N N . PRO A 1 115 ? -0.824 -14.644 8.823 1.00 87.25 115 PRO A N 1
ATOM 908 C CA . PRO A 1 115 ? -0.612 -15.201 7.490 1.00 87.25 115 PRO A CA 1
ATOM 909 C C . PRO A 1 115 ? -1.872 -15.321 6.625 1.00 87.25 115 PRO A C 1
ATOM 911 O O . PRO A 1 115 ? -1.745 -15.338 5.403 1.00 87.25 115 PRO A O 1
ATOM 914 N N . LYS A 1 116 ? -3.076 -15.376 7.214 1.00 88.31 116 LYS A N 1
ATOM 915 C CA . LYS A 1 116 ? -4.355 -15.415 6.485 1.00 88.31 116 LYS A CA 1
ATOM 916 C C . LYS A 1 116 ? -4.565 -14.211 5.559 1.00 88.31 116 LYS A C 1
ATOM 918 O O . LYS A 1 116 ? -5.320 -14.316 4.597 1.00 88.31 116 LYS A O 1
ATOM 923 N N . HIS A 1 117 ? -3.921 -13.080 5.851 1.00 88.88 117 HIS A N 1
ATOM 924 C CA . HIS A 1 117 ? -4.015 -11.864 5.043 1.00 88.88 117 HIS A CA 1
ATOM 925 C C . HIS A 1 117 ? -3.000 -11.816 3.895 1.00 88.88 117 HIS A C 1
ATOM 927 O O . HIS A 1 117 ? -3.145 -10.984 3.005 1.00 88.88 117 HIS A O 1
ATOM 933 N N . GLU A 1 118 ? -1.998 -12.703 3.897 1.00 92.19 118 GLU A N 1
ATOM 934 C CA . GLU A 1 118 ? -0.981 -12.815 2.841 1.00 92.19 118 GLU A CA 1
ATOM 935 C C . GLU A 1 118 ? -0.269 -11.484 2.511 1.00 92.19 118 GLU A C 1
ATOM 937 O O . GLU A 1 118 ? 0.032 -11.215 1.353 1.00 92.19 118 GLU A O 1
ATOM 942 N N . LEU A 1 119 ? -0.021 -10.627 3.508 1.00 94.62 119 LEU A N 1
ATOM 943 C CA . LEU A 1 119 ? 0.630 -9.326 3.314 1.00 94.62 119 LEU A CA 1
ATOM 944 C C . LEU A 1 119 ? 2.161 -9.425 3.397 1.00 94.62 119 LEU A C 1
ATOM 946 O O . LEU A 1 119 ? 2.720 -10.074 4.284 1.00 94.62 119 LEU A O 1
ATOM 950 N N . ASP A 1 120 ? 2.833 -8.704 2.505 1.00 95.50 120 ASP A N 1
ATOM 951 C CA . ASP A 1 120 ? 4.284 -8.627 2.396 1.00 95.50 120 ASP A CA 1
ATOM 952 C C . ASP A 1 120 ? 4.827 -7.431 3.196 1.00 95.50 120 ASP A C 1
ATOM 954 O O . ASP A 1 120 ? 4.795 -6.281 2.751 1.00 95.50 120 ASP A O 1
ATOM 958 N N . PHE A 1 121 ? 5.358 -7.701 4.391 1.00 94.06 121 PHE A N 1
ATOM 959 C CA . PHE A 1 121 ? 5.944 -6.672 5.265 1.00 94.06 121 PHE A CA 1
ATOM 960 C C . PHE A 1 121 ? 7.469 -6.540 5.148 1.00 94.06 121 PHE A C 1
ATOM 962 O O . PHE A 1 121 ? 8.030 -5.533 5.580 1.00 94.06 121 PHE A O 1
ATOM 969 N N . ASP A 1 122 ? 8.143 -7.546 4.588 1.00 93.81 122 ASP A N 1
ATOM 970 C CA . ASP A 1 122 ? 9.594 -7.560 4.405 1.00 93.81 122 ASP A CA 1
ATOM 971 C C . ASP A 1 122 ? 9.952 -8.298 3.113 1.00 93.81 122 ASP A C 1
ATOM 973 O O . ASP A 1 122 ? 9.744 -9.506 2.987 1.00 93.81 122 ASP A O 1
ATOM 977 N N . PHE A 1 123 ? 10.481 -7.559 2.140 1.00 94.25 123 PHE A N 1
ATOM 978 C CA . PHE A 1 123 ? 11.037 -8.129 0.923 1.00 94.25 123 PHE A CA 1
ATOM 979 C C . PHE A 1 123 ? 12.165 -7.263 0.370 1.00 94.25 123 PHE A C 1
ATOM 981 O O . PHE A 1 123 ? 12.159 -6.032 0.456 1.00 94.25 123 PHE A O 1
ATOM 988 N N . SER A 1 124 ? 13.115 -7.945 -0.261 1.00 95.12 124 SER A N 1
ATOM 989 C CA . SER A 1 124 ? 14.150 -7.372 -1.110 1.00 95.12 124 SER A CA 1
ATOM 990 C C . SER A 1 124 ? 14.496 -8.415 -2.168 1.00 95.12 124 SER A C 1
ATOM 992 O O . SER A 1 124 ? 14.901 -9.530 -1.836 1.00 95.12 124 SER A O 1
ATOM 994 N N . THR A 1 125 ? 14.259 -8.096 -3.438 1.00 93.44 125 THR A N 1
ATOM 995 C CA . THR A 1 125 ? 14.424 -9.039 -4.548 1.00 93.44 125 THR A CA 1
ATOM 996 C C . THR A 1 125 ? 14.988 -8.354 -5.784 1.00 93.44 125 THR A C 1
ATOM 998 O O . THR A 1 125 ? 14.776 -7.164 -5.983 1.00 93.44 125 THR A O 1
ATOM 1001 N N . ASN A 1 126 ? 15.680 -9.123 -6.622 1.00 93.69 126 ASN A N 1
ATOM 1002 C CA . ASN A 1 126 ? 16.111 -8.709 -7.951 1.00 93.69 126 ASN A CA 1
ATOM 1003 C C . ASN A 1 126 ? 15.254 -9.463 -8.978 1.00 93.69 126 ASN A C 1
ATOM 1005 O O . ASN A 1 126 ? 15.344 -10.690 -9.073 1.00 93.69 126 ASN A O 1
ATOM 1009 N N . THR A 1 127 ? 14.368 -8.761 -9.689 1.00 92.00 127 THR A N 1
ATOM 1010 C CA . THR A 1 127 ? 13.344 -9.401 -10.531 1.00 92.00 127 THR A CA 1
ATOM 1011 C C . THR A 1 127 ? 12.981 -8.587 -11.771 1.00 92.00 127 THR A C 1
ATOM 1013 O O . THR A 1 127 ? 13.172 -7.376 -11.825 1.00 92.00 127 THR A O 1
ATOM 1016 N N . THR A 1 128 ? 12.443 -9.272 -12.779 1.00 93.12 128 THR A N 1
ATOM 1017 C CA . THR A 1 128 ? 11.812 -8.664 -13.966 1.00 93.12 128 THR A CA 1
ATOM 1018 C C . THR A 1 128 ? 10.288 -8.616 -13.849 1.00 93.12 128 THR A C 1
ATOM 1020 O O . THR A 1 128 ? 9.654 -7.809 -14.520 1.00 93.12 128 THR A O 1
ATOM 1023 N N . ASP A 1 129 ? 9.695 -9.456 -12.998 1.00 94.94 129 ASP A N 1
ATOM 1024 C CA . ASP A 1 129 ? 8.256 -9.515 -12.734 1.00 94.94 129 ASP A CA 1
ATOM 1025 C C . ASP A 1 129 ? 8.037 -9.980 -11.291 1.00 94.94 129 ASP A C 1
ATOM 1027 O O . ASP A 1 129 ? 8.561 -11.021 -10.878 1.00 94.94 129 ASP A O 1
ATOM 1031 N N . ALA A 1 130 ? 7.313 -9.200 -10.498 1.00 94.12 130 ALA A N 1
ATOM 1032 C CA . ALA A 1 130 ? 6.899 -9.608 -9.165 1.00 94.12 130 ALA A CA 1
ATOM 1033 C C . ALA A 1 130 ? 5.587 -8.948 -8.762 1.00 94.12 130 ALA A C 1
ATOM 1035 O O . ALA A 1 130 ? 5.287 -7.815 -9.144 1.00 94.12 130 ALA A O 1
ATOM 1036 N N . THR A 1 131 ? 4.832 -9.672 -7.945 1.00 96.00 131 THR A N 1
ATOM 1037 C CA . THR A 1 131 ? 3.596 -9.196 -7.338 1.00 96.00 131 THR A CA 1
ATOM 1038 C C . THR A 1 131 ? 3.787 -9.117 -5.834 1.00 96.00 131 THR A C 1
ATOM 1040 O O . THR A 1 131 ? 4.323 -10.054 -5.246 1.00 96.00 131 THR A O 1
ATOM 1043 N N . PHE A 1 132 ? 3.352 -8.008 -5.241 1.00 95.88 132 PHE A N 1
ATOM 1044 C CA . PHE A 1 132 ? 3.460 -7.746 -3.810 1.00 95.88 132 PHE A CA 1
ATOM 1045 C C . PHE A 1 132 ? 2.111 -7.307 -3.254 1.00 95.88 132 PHE A C 1
ATOM 1047 O O . PHE A 1 132 ? 1.442 -6.456 -3.847 1.00 95.88 132 PHE A O 1
ATOM 1054 N N . LYS A 1 133 ? 1.740 -7.853 -2.100 1.00 96.69 133 LYS A N 1
ATOM 1055 C CA . LYS A 1 133 ? 0.549 -7.476 -1.340 1.00 96.69 133 LYS A CA 1
ATOM 1056 C C . LYS A 1 133 ? 0.954 -6.537 -0.213 1.00 96.69 133 LYS A C 1
ATOM 1058 O O . LYS A 1 133 ? 1.564 -6.935 0.770 1.00 96.69 133 LYS A O 1
ATOM 1063 N N . LEU A 1 134 ? 0.638 -5.261 -0.367 1.00 96.75 134 LEU A N 1
ATOM 1064 C CA . LEU A 1 134 ? 1.117 -4.180 0.481 1.00 96.75 134 LEU A CA 1
ATOM 1065 C C . LEU A 1 134 ? 0.053 -3.724 1.477 1.00 96.75 134 LEU A C 1
ATOM 1067 O O . LEU A 1 134 ? -1.104 -3.501 1.117 1.00 96.75 134 LEU A O 1
ATOM 1071 N N . PHE A 1 135 ? 0.489 -3.468 2.709 1.00 97.50 135 PHE A N 1
ATOM 1072 C CA . PHE A 1 135 ? -0.250 -2.655 3.671 1.00 97.50 135 PHE A CA 1
ATOM 1073 C C . PHE A 1 135 ? 0.169 -1.190 3.545 1.00 97.50 135 PHE A C 1
ATOM 1075 O O . PHE A 1 135 ? 1.340 -0.846 3.724 1.00 97.50 135 PHE A O 1
ATOM 1082 N N . ILE A 1 136 ? -0.790 -0.313 3.256 1.00 96.88 136 ILE A N 1
ATOM 1083 C CA . ILE A 1 136 ? -0.530 1.101 2.992 1.00 96.88 136 ILE A CA 1
ATOM 1084 C C . ILE A 1 136 ? -1.386 1.953 3.945 1.00 96.88 136 ILE A C 1
ATOM 1086 O O . ILE A 1 136 ? -2.551 2.233 3.650 1.00 96.88 136 ILE A O 1
ATOM 1090 N N . PRO A 1 137 ? -0.843 2.391 5.093 1.00 95.94 137 PRO A N 1
ATOM 1091 C CA . PRO A 1 137 ? -1.592 3.209 6.039 1.00 95.94 137 PRO A CA 1
ATOM 1092 C C . PRO A 1 137 ? -1.703 4.669 5.578 1.00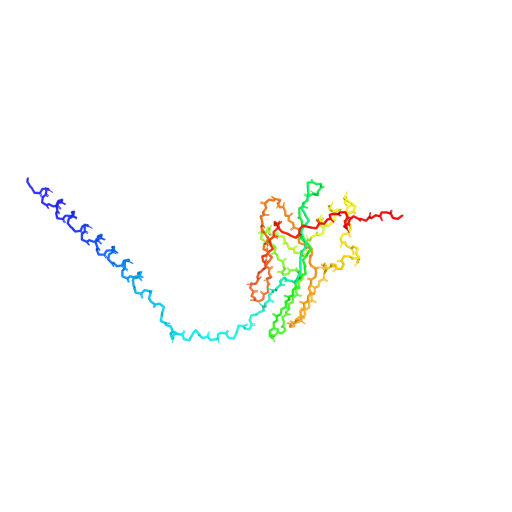 95.94 137 PRO A C 1
ATOM 1094 O O . PRO A 1 137 ? -0.837 5.193 4.869 1.00 95.94 137 PRO A O 1
ATOM 1097 N N . LEU A 1 138 ? -2.750 5.361 6.034 1.00 94.06 138 LEU A N 1
ATOM 1098 C CA . LEU A 1 138 ? -2.922 6.801 5.855 1.00 94.06 138 LEU A CA 1
ATOM 1099 C C . LEU A 1 138 ? -2.722 7.517 7.195 1.00 94.06 138 LEU A C 1
ATOM 1101 O O . LEU A 1 138 ? -3.262 7.130 8.220 1.00 94.06 138 LEU A O 1
ATOM 1105 N N . ARG A 1 139 ? -1.973 8.623 7.196 1.00 86.12 139 ARG A N 1
ATOM 1106 C CA . ARG A 1 139 ? -1.792 9.478 8.383 1.00 86.12 139 ARG A CA 1
ATOM 1107 C C . ARG A 1 139 ? -2.972 10.427 8.597 1.00 86.12 139 ARG A C 1
ATOM 1109 O O . ARG A 1 139 ? -3.210 10.868 9.717 1.00 86.12 139 ARG A O 1
ATOM 1116 N N . LYS A 1 140 ? -3.660 10.823 7.524 1.00 77.19 140 LYS A N 1
ATOM 1117 C CA . LYS A 1 140 ? -4.824 11.715 7.574 1.00 77.19 140 LYS A CA 1
ATOM 1118 C C . LYS A 1 140 ? -5.993 11.123 6.803 1.00 77.19 140 LYS A C 1
ATOM 1120 O O . LYS A 1 140 ? -5.845 10.786 5.629 1.00 77.19 140 LYS A O 1
ATOM 1125 N N . ASN A 1 141 ? -7.152 11.110 7.452 1.00 69.50 141 ASN A N 1
ATOM 1126 C CA . ASN A 1 141 ? -8.429 10.795 6.825 1.00 69.50 141 ASN A CA 1
ATOM 1127 C C . ASN A 1 141 ? -8.901 11.983 5.964 1.00 69.50 141 ASN A C 1
ATOM 1129 O O . ASN A 1 141 ? -8.578 13.138 6.25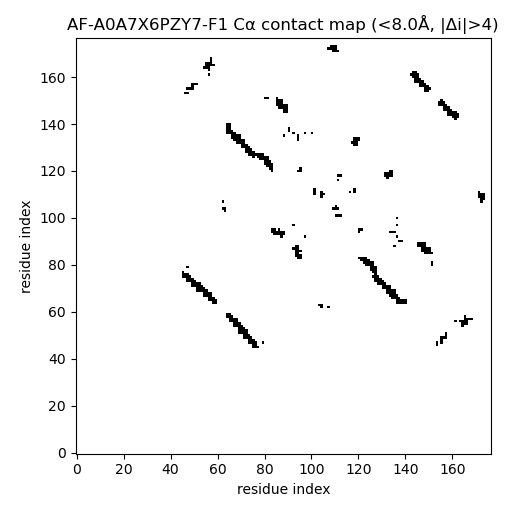8 1.00 69.50 141 ASN A O 1
ATOM 1133 N N . GLY A 1 142 ? -9.666 11.700 4.906 1.00 70.88 142 GLY A N 1
ATOM 1134 C CA . GLY A 1 142 ? -10.294 12.722 4.056 1.00 70.88 142 GLY A CA 1
ATOM 1135 C C . GLY A 1 142 ? -9.526 13.117 2.791 1.00 70.88 142 GLY A C 1
ATOM 1136 O O . GLY A 1 142 ? -9.825 14.157 2.211 1.00 70.88 142 GLY A O 1
ATOM 1137 N N . SER A 1 143 ? -8.535 12.328 2.368 1.00 80.75 143 SER A N 1
ATOM 1138 C CA . SER A 1 143 ? -8.051 12.378 0.983 1.00 80.75 143 SER A CA 1
ATOM 1139 C C . SER A 1 143 ? -8.885 11.420 0.140 1.00 80.75 143 SER A C 1
ATOM 1141 O O . SER A 1 143 ? -9.144 10.308 0.589 1.00 80.75 143 SER A O 1
ATOM 1143 N N . ASP A 1 144 ? -9.239 11.818 -1.079 1.00 88.75 144 ASP A N 1
ATOM 1144 C CA . ASP A 1 144 ? -9.923 10.935 -2.038 1.00 88.75 144 ASP A CA 1
ATOM 1145 C C . ASP A 1 144 ? -8.930 10.023 -2.767 1.00 88.75 144 ASP A C 1
ATOM 1147 O O . ASP A 1 144 ? -9.308 9.038 -3.387 1.00 88.75 144 ASP A O 1
ATOM 1151 N N . THR A 1 145 ? -7.636 10.343 -2.698 1.00 90.88 145 THR A N 1
ATOM 1152 C CA . THR A 1 145 ? -6.585 9.585 -3.380 1.00 90.88 145 THR A CA 1
ATOM 1153 C C . THR A 1 145 ? -5.332 9.422 -2.530 1.00 90.88 145 THR A C 1
ATOM 1155 O O . THR A 1 145 ? -4.994 10.305 -1.735 1.00 90.88 145 THR A O 1
ATOM 1158 N N . LEU A 1 146 ? -4.586 8.345 -2.760 1.00 92.75 146 LEU A N 1
ATOM 1159 C CA . LEU A 1 146 ? -3.261 8.112 -2.192 1.00 92.75 146 LEU A CA 1
ATOM 1160 C C . LEU A 1 146 ? -2.292 7.718 -3.300 1.00 92.75 146 LEU A C 1
ATOM 1162 O O . LEU A 1 146 ? -2.594 6.826 -4.082 1.00 92.75 146 LEU A O 1
ATOM 1166 N N . THR A 1 147 ? -1.118 8.344 -3.363 1.00 93.62 147 THR A N 1
ATOM 1167 C CA . THR A 1 147 ? -0.069 7.906 -4.295 1.00 93.62 147 THR A CA 1
ATOM 1168 C C . THR A 1 147 ? 1.039 7.209 -3.524 1.00 93.62 147 THR A C 1
ATOM 1170 O O . THR A 1 147 ? 1.497 7.723 -2.500 1.00 93.62 147 THR A O 1
ATOM 1173 N N . VAL A 1 148 ? 1.464 6.051 -4.022 1.00 93.56 148 VAL A N 1
ATOM 1174 C CA . VAL A 1 148 ? 2.661 5.339 -3.571 1.00 93.56 148 VAL A CA 1
ATOM 1175 C C . VAL A 1 148 ? 3.737 5.517 -4.630 1.00 93.56 148 VAL A C 1
ATOM 1177 O O . VAL A 1 148 ? 3.507 5.240 -5.804 1.00 93.56 148 VAL A O 1
ATOM 1180 N N . PHE A 1 149 ? 4.898 6.000 -4.209 1.00 92.81 149 PHE A N 1
ATOM 1181 C CA . PHE A 1 149 ? 6.091 6.149 -5.028 1.00 92.81 149 PHE A CA 1
ATOM 1182 C C . PHE A 1 149 ? 7.030 4.985 -4.760 1.00 92.81 149 PHE A C 1
ATOM 1184 O O . PHE A 1 149 ? 7.283 4.664 -3.601 1.00 92.81 149 PHE A O 1
ATOM 1191 N N . PHE A 1 150 ? 7.582 4.410 -5.818 1.00 91.31 150 PHE A N 1
ATOM 1192 C CA . PHE A 1 150 ? 8.722 3.512 -5.753 1.00 91.31 150 PHE A CA 1
ATOM 1193 C C . PHE A 1 150 ? 9.987 4.300 -6.101 1.00 91.31 150 PHE A C 1
ATOM 1195 O O . PHE A 1 150 ? 10.126 4.833 -7.204 1.00 91.31 150 PHE A O 1
ATOM 1202 N N . LYS A 1 151 ? 10.897 4.401 -5.133 1.00 85.00 151 LYS A N 1
ATOM 1203 C CA . LYS A 1 151 ? 12.177 5.108 -5.223 1.00 85.00 151 LYS A CA 1
ATOM 1204 C C . LYS A 1 151 ? 13.276 4.166 -5.719 1.00 85.00 151 LYS A C 1
ATOM 1206 O O . LYS A 1 151 ? 14.259 3.943 -5.021 1.00 85.00 151 LYS A O 1
ATOM 1211 N N . GLY A 1 152 ? 13.090 3.602 -6.908 1.00 74.25 152 GLY A N 1
ATOM 1212 C CA . GLY A 1 152 ? 14.128 2.822 -7.582 1.00 74.25 152 GLY A CA 1
ATOM 1213 C C . GLY A 1 152 ? 15.099 3.703 -8.370 1.00 74.25 152 GLY A C 1
ATOM 1214 O O . GLY A 1 152 ? 15.204 4.912 -8.151 1.00 74.25 152 GLY A O 1
ATOM 1215 N N . GLU A 1 153 ? 15.758 3.111 -9.370 1.00 68.75 153 GLU A N 1
ATOM 1216 C CA . GLU A 1 153 ? 16.555 3.859 -10.358 1.00 68.75 153 GLU A CA 1
ATOM 1217 C C . GLU A 1 153 ? 15.731 4.925 -11.097 1.00 68.75 153 GLU A C 1
ATOM 1219 O O . GLU A 1 153 ? 16.272 5.907 -11.610 1.00 68.75 153 GLU A O 1
ATOM 1224 N N . GLN A 1 154 ? 14.412 4.734 -11.138 1.00 69.44 154 GLN A N 1
ATOM 1225 C CA . GLN A 1 154 ? 13.453 5.677 -11.681 1.00 69.44 154 GLN A CA 1
ATOM 1226 C C . GLN A 1 154 ? 12.251 5.797 -10.753 1.00 69.44 154 GLN A C 1
ATOM 1228 O O . GLN A 1 154 ? 11.764 4.804 -10.213 1.00 69.44 154 GLN A O 1
ATOM 1233 N N . GLU A 1 155 ? 11.767 7.027 -10.592 1.00 76.81 155 GLU A N 1
ATOM 1234 C CA . GLU A 1 155 ? 10.585 7.304 -9.786 1.00 76.81 155 GLU A CA 1
ATOM 1235 C C . GLU A 1 155 ? 9.334 6.937 -10.583 1.00 76.81 155 GLU A C 1
ATOM 1237 O O . GLU A 1 155 ? 8.959 7.604 -11.551 1.00 76.81 155 GLU A O 1
ATOM 1242 N N . ILE A 1 156 ? 8.696 5.852 -10.167 1.00 87.62 156 ILE A N 1
ATOM 1243 C CA . ILE A 1 156 ? 7.415 5.389 -10.694 1.00 87.62 156 ILE A CA 1
ATOM 1244 C C . ILE A 1 156 ? 6.396 5.416 -9.566 1.00 87.62 156 ILE A C 1
ATOM 1246 O O . ILE A 1 156 ? 6.738 5.282 -8.389 1.00 87.62 156 ILE A O 1
ATOM 1250 N N . SER A 1 157 ? 5.137 5.665 -9.909 1.00 90.25 157 SER A N 1
ATOM 1251 C CA . SER A 1 157 ? 4.106 5.907 -8.908 1.00 90.25 157 SER A CA 1
ATOM 1252 C C . SER A 1 157 ? 2.780 5.285 -9.291 1.00 90.25 157 SER A C 1
ATOM 1254 O O . SER A 1 157 ? 2.472 5.117 -10.470 1.00 90.25 157 SER A O 1
ATOM 1256 N N . VAL A 1 158 ? 2.001 4.965 -8.267 1.00 91.62 158 VAL A N 1
ATOM 1257 C CA . VAL A 1 158 ? 0.686 4.351 -8.383 1.00 91.62 158 VAL A CA 1
ATOM 1258 C C . VAL A 1 158 ? -0.312 5.165 -7.586 1.00 91.62 158 VAL A C 1
ATOM 1260 O O . VAL A 1 158 ? -0.058 5.483 -6.426 1.00 91.62 158 VAL A O 1
ATOM 1263 N N . LEU A 1 159 ? -1.443 5.496 -8.208 1.00 93.44 159 LEU A N 1
ATOM 1264 C CA . LEU A 1 159 ? -2.532 6.249 -7.596 1.00 93.44 159 LEU A CA 1
ATOM 1265 C C . LEU A 1 159 ? -3.669 5.303 -7.198 1.00 93.44 159 LEU A C 1
ATOM 1267 O O . LEU A 1 159 ? -4.292 4.690 -8.059 1.00 93.44 159 LEU A O 1
ATOM 1271 N N . PHE A 1 160 ? -3.960 5.245 -5.906 1.00 92.00 160 PHE A N 1
ATOM 1272 C CA . PHE A 1 160 ? -5.122 4.577 -5.337 1.00 92.00 160 PHE A CA 1
ATOM 1273 C C . PHE A 1 160 ? -6.262 5.583 -5.184 1.00 92.00 160 PHE A C 1
ATOM 1275 O O . PHE A 1 160 ? -6.064 6.662 -4.615 1.00 92.00 160 PHE A O 1
ATOM 1282 N N . ASP A 1 161 ? -7.445 5.227 -5.678 1.00 92.69 161 ASP A N 1
ATOM 1283 C CA . ASP A 1 161 ? -8.689 5.954 -5.427 1.00 92.69 161 ASP A CA 1
ATOM 1284 C C . ASP A 1 161 ? -9.335 5.406 -4.153 1.00 92.69 161 ASP A C 1
ATOM 1286 O O . ASP A 1 161 ? -9.740 4.246 -4.098 1.00 92.69 161 ASP A O 1
ATOM 1290 N N . LEU A 1 162 ? -9.408 6.252 -3.130 1.00 91.19 162 LEU A N 1
ATOM 1291 C CA . LEU A 1 162 ? -9.869 5.919 -1.786 1.00 91.19 162 LEU A CA 1
ATOM 1292 C C . LEU A 1 162 ? -11.391 6.008 -1.638 1.00 91.19 162 LEU A C 1
ATOM 1294 O O . LEU A 1 162 ? -11.928 5.679 -0.582 1.00 91.19 162 LEU A O 1
ATOM 1298 N N . THR A 1 163 ? -12.095 6.481 -2.668 1.00 89.25 163 THR A N 1
ATOM 1299 C CA . THR A 1 163 ? -13.558 6.612 -2.650 1.00 89.25 163 THR A CA 1
ATOM 1300 C C . THR A 1 163 ? -14.263 5.320 -3.061 1.00 89.25 163 THR A C 1
ATOM 1302 O O . THR A 1 163 ? -15.434 5.122 -2.735 1.00 89.25 163 THR A O 1
ATOM 1305 N N . ASN A 1 164 ? -13.539 4.411 -3.714 1.00 86.44 164 ASN A N 1
ATOM 1306 C CA . ASN A 1 164 ? -14.041 3.156 -4.265 1.00 86.44 164 ASN A CA 1
ATOM 1307 C C . ASN A 1 164 ? -13.439 1.935 -3.545 1.00 86.44 164 ASN A C 1
ATOM 1309 O O . ASN A 1 164 ? -12.499 2.071 -2.768 1.00 86.44 164 ASN A O 1
ATOM 1313 N N . ASN A 1 165 ? -13.993 0.745 -3.811 1.00 88.50 165 ASN A N 1
ATOM 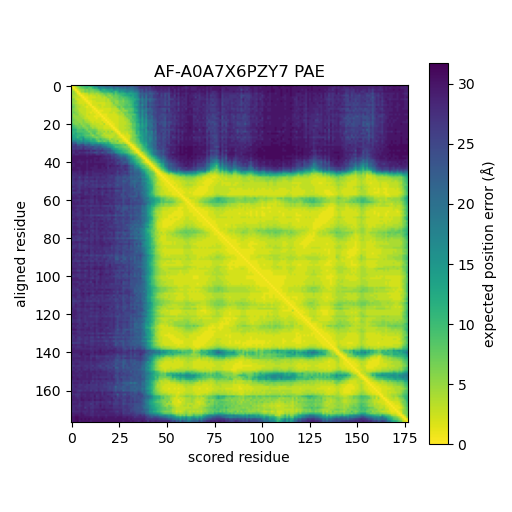1314 C CA . ASN A 1 165 ? -13.516 -0.546 -3.287 1.00 88.50 165 ASN A CA 1
ATOM 1315 C C . ASN A 1 165 ? -13.394 -0.598 -1.754 1.00 88.50 165 ASN A C 1
ATOM 1317 O O . ASN A 1 165 ? -12.372 -1.009 -1.210 1.00 88.50 165 ASN A O 1
ATOM 1321 N N . GLN A 1 166 ? -14.447 -0.165 -1.056 1.00 91.81 166 GLN A N 1
ATOM 1322 C CA . GLN A 1 166 ? -14.484 -0.205 0.406 1.00 91.81 166 GLN A CA 1
ATOM 1323 C C . GLN A 1 166 ? -14.535 -1.657 0.901 1.00 91.81 166 GLN A C 1
ATOM 1325 O O . GLN A 1 166 ? -15.454 -2.404 0.557 1.00 91.81 166 GLN A O 1
ATOM 1330 N N . GLY A 1 167 ? -13.550 -2.034 1.711 1.00 88.12 167 GLY A N 1
ATOM 1331 C CA . GLY A 1 167 ? -13.488 -3.303 2.415 1.00 88.12 167 GLY A CA 1
ATOM 1332 C C . GLY A 1 167 ? -14.397 -3.310 3.644 1.00 88.12 167 GLY A C 1
ATOM 1333 O O . GLY A 1 167 ? -14.735 -2.276 4.220 1.00 88.12 167 GLY A O 1
ATOM 1334 N N . GLU A 1 168 ? -14.802 -4.503 4.066 1.00 88.94 168 GLU A N 1
ATOM 1335 C CA . GLU A 1 168 ? -15.610 -4.688 5.272 1.00 88.94 168 GLU A CA 1
ATOM 1336 C C . GLU A 1 168 ? -14.686 -5.029 6.443 1.00 88.94 168 GLU A C 1
ATOM 1338 O O . GLU A 1 168 ? -14.109 -6.113 6.470 1.00 88.94 168 GLU A O 1
ATOM 1343 N N . ILE A 1 169 ? -14.573 -4.140 7.434 1.00 86.31 169 ILE A N 1
ATOM 1344 C CA . ILE A 1 169 ? -13.675 -4.326 8.594 1.00 86.31 169 ILE A CA 1
ATOM 1345 C C . ILE A 1 169 ? -13.941 -5.633 9.337 1.00 86.31 169 ILE A C 1
ATOM 1347 O O . ILE A 1 169 ? -13.006 -6.259 9.818 1.00 86.31 169 ILE A O 1
ATOM 1351 N N . ILE A 1 170 ? -15.196 -6.086 9.383 1.00 85.19 170 ILE A N 1
ATOM 1352 C CA . ILE A 1 170 ? -15.585 -7.347 10.032 1.00 85.19 170 ILE A CA 1
ATOM 1353 C C . ILE A 1 170 ? -14.812 -8.543 9.446 1.00 85.19 170 ILE A C 1
ATOM 1355 O O . ILE A 1 170 ? -14.545 -9.497 10.161 1.00 85.19 170 ILE A O 1
ATOM 1359 N N . LYS A 1 171 ? -14.387 -8.484 8.175 1.00 85.25 171 LYS A N 1
ATOM 1360 C CA . LYS A 1 171 ? -13.566 -9.532 7.541 1.00 85.25 171 LYS A CA 1
ATOM 1361 C C . LYS A 1 171 ? -12.108 -9.536 8.017 1.00 85.25 171 LYS A C 1
ATOM 1363 O O . LYS A 1 171 ? -11.391 -10.497 7.752 1.00 85.25 171 LYS A O 1
ATOM 1368 N N . LEU A 1 172 ? -11.662 -8.458 8.661 1.00 85.62 172 LEU A N 1
ATOM 1369 C CA . LEU A 1 172 ? -10.302 -8.297 9.172 1.00 85.62 172 LEU A CA 1
ATOM 1370 C C . LEU A 1 172 ? -10.174 -8.581 10.666 1.00 85.62 172 LEU A C 1
ATOM 1372 O O . LEU A 1 172 ? -9.076 -8.897 11.116 1.00 85.62 172 LEU A O 1
ATOM 1376 N N . VAL A 1 173 ? -11.263 -8.445 11.422 1.00 85.06 173 VAL A N 1
ATOM 1377 C CA . VAL A 1 173 ? -11.266 -8.718 12.860 1.00 85.06 173 VAL A CA 1
ATOM 1378 C C . VAL A 1 173 ? -11.037 -10.210 13.081 1.00 85.06 173 VAL A C 1
ATOM 1380 O O . VAL A 1 173 ? -11.646 -11.051 12.413 1.00 85.06 173 VAL A O 1
ATOM 1383 N N . ASP A 1 174 ? -10.135 -10.543 13.997 1.00 73.19 174 ASP A N 1
ATOM 1384 C CA . ASP A 1 174 ? -9.983 -11.911 14.470 1.00 73.19 174 ASP A CA 1
ATOM 1385 C C . ASP A 1 174 ? -11.231 -12.271 15.285 1.00 73.19 174 ASP A C 1
ATOM 1387 O O . ASP A 1 174 ? -11.426 -11.784 16.397 1.00 73.19 174 ASP A O 1
ATOM 1391 N N . GLU A 1 175 ? -12.127 -13.087 14.723 1.00 63.59 175 GLU A N 1
ATOM 1392 C CA . GLU A 1 175 ? -13.153 -13.729 15.541 1.00 63.59 175 GLU A CA 1
ATOM 1393 C C . GLU A 1 175 ? -12.433 -14.718 16.465 1.00 63.59 175 GLU A C 1
ATOM 1395 O O . GLU A 1 175 ? -11.908 -15.731 16.001 1.00 63.59 175 GLU A O 1
ATOM 1400 N N . ASP A 1 176 ? -12.366 -14.394 17.760 1.00 55.09 176 ASP A N 1
ATOM 1401 C CA . ASP A 1 176 ? -11.999 -15.353 18.801 1.00 55.09 176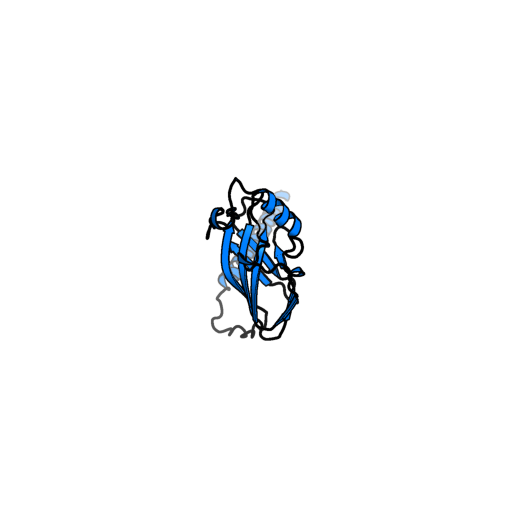 ASP A CA 1
ATOM 1402 C C . ASP A 1 176 ? -12.883 -16.609 18.634 1.00 55.09 176 ASP A C 1
ATOM 1404 O O . ASP A 1 176 ? -14.094 -16.555 18.877 1.00 55.09 176 ASP A O 1
ATOM 1408 N N . GLU A 1 177 ? -12.294 -17.731 18.200 1.00 46.19 177 GLU A N 1
ATOM 1409 C CA . GLU A 1 177 ? -12.910 -19.065 18.324 1.00 46.19 177 GLU A CA 1
ATOM 1410 C C . GLU A 1 177 ? -13.041 -19.494 19.795 1.00 46.19 177 GLU A C 1
ATOM 1412 O O . GLU A 1 177 ? -12.048 -19.393 20.558 1.00 46.19 177 GLU A O 1
#

Nearest PDB structures (foldseek):
  1tza-assembly1_A  TM=4.211E-01  e=2.385E-01  Shewanella oneidensis MR-1
  9fia-assembly1_HJ  TM=4.101E-01  e=5.717E+00  Toxoplasma gondii
  3nrf-assembly1_B  TM=3.232E-01  e=6.778E+00  Pseudomonas aeruginosa

Solvent-accessible surface area (backbone atoms only — not comparable to full-atom values): 10508 Å² total; per-residue (Å²): 126,69,68,64,55,55,52,54,51,51,52,51,52,54,53,51,52,51,52,54,51,54,52,50,56,50,47,60,61,71,63,67,63,82,67,92,76,66,74,68,78,83,68,79,74,68,61,68,44,72,45,78,76,49,63,33,24,42,74,57,91,88,47,98,52,32,34,34,48,34,32,34,36,39,40,33,82,56,71,40,75,49,41,41,75,35,31,32,34,79,84,76,45,46,49,58,6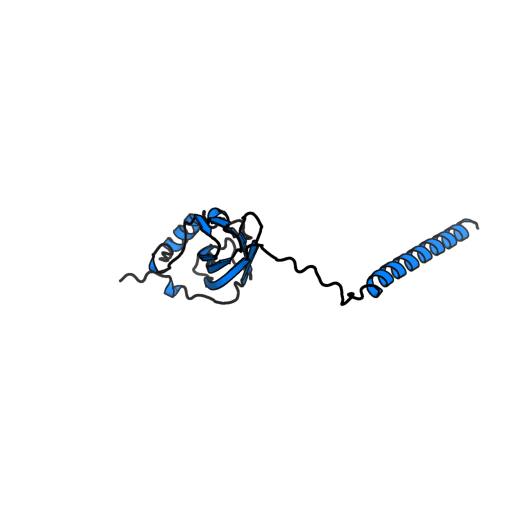8,45,62,66,61,51,55,58,36,45,78,67,46,27,58,74,84,43,73,91,65,62,56,58,74,79,55,73,48,76,40,37,66,53,74,48,33,36,68,46,80,41,96,64,81,91,60,62,58,49,41,40,33,37,64,54,102,56,84,42,69,44,79,45,62,56,82,47,56,72,50,64,65,78,80,54,39,66,77,84,127

Foldseek 3Di:
DPPVVVVVVVVVVVVVVVVVVVVVVVVVVVPPDPPPPPPPPPPVCQDKDKDWPDKAWEDDPPAPFIKMFTKMKIAGPAWFKAWQQQKAKPQGDRQLNCVVVQVSVVVVQFRCVPCVVVADNTDIDTDRMDMHTGIGTDPDPDDQKMKMWGRTVDTDIDIDGNVDRHDDCVVRHPDDD

pLDDT: mean 83.27, std 14.7, range [43.66, 97.5]